Protein AF-A0A2V2FD44-F1 (afdb_monomer_lite)

Secondary structure (DSSP, 8-state):
----SS-EEE-SEETTEE-----STTS-SS-B--STT-EEEE-S-EEE-S-EEEE-SSPPEEEE-TT-EEEE-TT-EEEE-TT-----EEEEPTT-EEEEEHHHHHHSEEEESSEEEEE----TTS------S--SS--TT--TTSTTHHHHHHHHHTTS---SSSS---TTPBPBHHHHHHHHHHHHHHHH----PPPPTTS-TTHHHHHHHHHTTSS-TTS-S-SSSBPBHHHHHHHHTSSS-GGGG---S----TT--TTSTTHHHHHHHHHTTS----TTS---TTSBPBHHHHHHHHHHHH-GGGS---

Structure (mmCIF, N/CA/C/O backbone):
data_AF-A0A2V2FD44-F1
#
_entry.id   AF-A0A2V2FD44-F1
#
loop_
_atom_site.group_PDB
_atom_site.id
_atom_site.type_symbol
_atom_site.label_atom_id
_atom_site.label_alt_id
_atom_site.label_comp_id
_atom_site.label_asym_id
_atom_site.label_entity_id
_atom_site.label_seq_id
_atom_site.pdbx_PDB_ins_code
_atom_site.Cartn_x
_atom_site.Cartn_y
_atom_site.Cartn_z
_atom_site.occupancy
_atom_site.B_iso_or_equiv
_atom_site.auth_seq_id
_atom_site.auth_comp_id
_atom_site.auth_asym_id
_atom_site.auth_atom_id
_atom_site.pdbx_PDB_model_num
ATOM 1 N N . MET A 1 1 ? -1.874 -5.812 27.558 1.00 64.75 1 MET A N 1
ATOM 2 C CA . MET A 1 1 ? -2.102 -6.858 26.524 1.00 64.75 1 MET A CA 1
ATOM 3 C C . MET A 1 1 ? -0.855 -7.735 26.429 1.00 64.75 1 MET A C 1
ATOM 5 O O . MET A 1 1 ? 0.201 -7.232 26.798 1.00 64.75 1 MET A O 1
ATOM 9 N N . PRO A 1 2 ? -0.917 -9.016 26.010 1.00 74.06 2 PRO A N 1
ATOM 10 C CA . PRO A 1 2 ? 0.309 -9.787 25.795 1.00 74.06 2 PRO A CA 1
ATOM 11 C C . PRO A 1 2 ? 1.175 -9.090 24.742 1.00 74.06 2 PRO A C 1
ATOM 13 O O . PRO A 1 2 ? 0.641 -8.561 23.770 1.00 74.06 2 PRO A O 1
ATOM 16 N N . LYS A 1 3 ? 2.498 -9.090 24.928 1.00 75.12 3 LYS A N 1
ATOM 17 C CA . LYS A 1 3 ? 3.420 -8.678 23.865 1.00 75.12 3 LYS A CA 1
ATOM 18 C C . LYS A 1 3 ? 3.404 -9.739 22.772 1.00 75.12 3 LYS A C 1
ATOM 20 O O . LYS A 1 3 ? 3.686 -10.905 23.049 1.00 75.12 3 LYS A O 1
ATOM 25 N N . THR A 1 4 ? 3.045 -9.349 21.558 1.00 77.12 4 THR A N 1
ATOM 26 C CA . THR A 1 4 ? 2.930 -10.244 20.402 1.00 77.12 4 THR A CA 1
ATOM 27 C C . THR A 1 4 ? 4.071 -9.988 19.419 1.00 77.12 4 THR A C 1
ATOM 29 O O . THR A 1 4 ? 4.597 -8.885 19.335 1.00 77.12 4 THR A O 1
ATOM 32 N N . GLY A 1 5 ? 4.479 -11.010 18.657 1.00 72.25 5 GLY A N 1
ATOM 33 C CA . GLY A 1 5 ? 5.512 -10.870 17.614 1.00 72.25 5 GLY A CA 1
ATOM 34 C C . GLY A 1 5 ? 5.035 -10.163 16.334 1.00 72.25 5 GLY A C 1
ATOM 35 O O . GLY A 1 5 ? 5.797 -10.043 15.381 1.00 72.25 5 GLY A O 1
ATOM 36 N N . GLY A 1 6 ? 3.773 -9.740 16.300 1.00 76.94 6 GLY A N 1
ATOM 37 C CA . GLY A 1 6 ? 3.119 -9.045 15.196 1.00 76.94 6 GLY A CA 1
ATOM 38 C C . GLY A 1 6 ? 1.778 -8.468 15.650 1.00 76.94 6 GLY A C 1
ATOM 39 O O . GLY A 1 6 ? 1.409 -8.621 16.819 1.00 76.94 6 GLY A O 1
ATOM 40 N N . ALA A 1 7 ? 1.054 -7.824 14.735 1.00 85.75 7 ALA A N 1
ATOM 41 C CA . ALA A 1 7 ? -0.216 -7.180 15.052 1.00 85.75 7 ALA A CA 1
ATOM 42 C C . ALA A 1 7 ? -1.264 -8.179 15.575 1.00 85.75 7 ALA A C 1
ATOM 44 O O . ALA A 1 7 ? -1.479 -9.247 14.994 1.00 85.75 7 ALA A O 1
ATOM 45 N N . LEU A 1 8 ? -1.941 -7.817 16.663 1.00 91.31 8 LEU A N 1
ATOM 46 C CA . LEU A 1 8 ? -3.059 -8.575 17.214 1.00 91.31 8 LEU A CA 1
ATOM 47 C C . LEU A 1 8 ? -4.350 -8.176 16.491 1.00 91.31 8 LEU A C 1
ATOM 49 O O . LEU A 1 8 ? -4.821 -7.051 16.639 1.00 91.31 8 LEU A O 1
ATOM 53 N N . THR A 1 9 ? -4.936 -9.097 15.724 1.00 91.56 9 THR A N 1
ATOM 54 C CA . THR A 1 9 ? -6.184 -8.838 14.987 1.00 91.56 9 THR A CA 1
ATOM 55 C C . THR A 1 9 ? -7.396 -9.382 15.739 1.00 91.56 9 THR A C 1
ATOM 57 O O . THR A 1 9 ? -7.459 -10.572 16.046 1.00 91.56 9 THR A O 1
ATOM 60 N N . PHE A 1 10 ? -8.378 -8.521 15.993 1.00 94.44 10 PHE A N 1
ATOM 61 C CA . PHE A 1 10 ? -9.716 -8.877 16.450 1.00 94.44 10 PHE A CA 1
ATOM 62 C C . PHE A 1 10 ? -10.662 -8.873 15.254 1.00 94.44 10 PHE A C 1
ATOM 64 O O . PHE A 1 10 ? -10.858 -7.836 14.620 1.00 94.44 10 PHE A O 1
ATOM 71 N N . THR A 1 11 ? -11.257 -10.029 14.967 1.00 94.69 11 THR A N 1
ATOM 72 C CA . THR A 1 11 ? -12.166 -10.196 13.834 1.00 94.69 11 THR A CA 1
ATOM 73 C C . THR A 1 11 ? -13.319 -11.134 14.151 1.00 94.69 11 THR A C 1
ATOM 75 O O . THR A 1 11 ? -13.176 -12.050 14.961 1.00 94.69 11 THR A O 1
ATOM 78 N N . ALA A 1 12 ? -14.464 -10.896 13.510 1.00 94.88 12 ALA A N 1
ATOM 79 C CA . ALA A 1 12 ? -15.579 -11.830 13.457 1.00 94.88 12 ALA A CA 1
ATOM 80 C C . ALA A 1 12 ? -15.637 -12.573 12.111 1.00 94.88 12 ALA A C 1
ATOM 82 O O . ALA A 1 12 ? -16.629 -13.236 11.846 1.00 94.88 12 ALA A O 1
ATOM 83 N N . ALA A 1 13 ? -14.604 -12.502 11.264 1.00 91.12 13 ALA A N 1
ATOM 84 C CA . ALA A 1 13 ? -14.498 -13.341 10.075 1.00 91.12 13 ALA A CA 1
ATOM 85 C C . ALA A 1 13 ? -13.493 -14.472 10.269 1.00 91.12 13 ALA A C 1
ATOM 87 O O . ALA A 1 13 ? -12.334 -14.255 10.620 1.00 91.12 13 ALA A O 1
ATOM 88 N N . PHE A 1 14 ? -13.932 -15.702 10.012 1.00 88.12 14 PHE A N 1
ATOM 89 C CA . PHE A 1 14 ? -13.080 -16.876 10.148 1.00 88.12 14 PHE A CA 1
ATOM 90 C C . PHE A 1 14 ? -13.509 -17.988 9.192 1.00 88.12 14 PHE A C 1
ATOM 92 O O . PHE A 1 14 ? -14.691 -18.301 9.070 1.00 88.12 14 PHE A O 1
ATOM 99 N N . GLY A 1 15 ? -12.540 -18.599 8.504 1.00 85.00 15 GLY A N 1
ATOM 100 C CA . GLY A 1 15 ? -12.803 -19.709 7.582 1.00 85.00 15 GLY A CA 1
ATOM 101 C C . GLY A 1 15 ? -13.730 -19.354 6.411 1.00 85.00 15 GLY A C 1
ATOM 102 O O . GLY A 1 15 ? -14.447 -20.222 5.928 1.00 85.00 15 GLY A O 1
ATOM 103 N N . GLY A 1 16 ? -13.752 -18.086 5.984 1.00 81.69 16 GLY A N 1
ATOM 104 C CA . GLY A 1 16 ? -14.638 -17.590 4.921 1.00 81.69 16 GLY A CA 1
ATOM 105 C C . GLY A 1 16 ? -16.070 -17.272 5.368 1.00 81.69 16 GLY A C 1
ATOM 106 O O . GLY A 1 16 ? -16.861 -16.808 4.552 1.00 81.69 16 GLY A O 1
ATOM 107 N N . ALA A 1 17 ? -16.404 -17.490 6.642 1.00 89.56 17 ALA A N 1
ATOM 108 C CA . ALA A 1 17 ? -17.676 -17.088 7.229 1.00 89.56 17 ALA A CA 1
ATOM 109 C C . ALA A 1 17 ? -17.549 -15.748 7.966 1.00 89.56 17 ALA A C 1
ATOM 111 O O . ALA A 1 17 ? -16.508 -15.451 8.557 1.00 89.56 17 ALA A O 1
ATOM 112 N N . ASP A 1 18 ? -18.630 -14.973 7.944 1.00 92.06 18 ASP A N 1
ATOM 113 C CA . ASP A 1 18 ? -18.804 -13.728 8.686 1.00 92.06 18 ASP A CA 1
ATOM 114 C C . ASP A 1 18 ? -19.765 -13.973 9.853 1.00 92.06 18 ASP A C 1
ATOM 116 O O . ASP A 1 18 ? -20.919 -14.347 9.649 1.00 92.06 18 ASP A O 1
ATOM 120 N N . TYR A 1 19 ? -19.272 -13.797 11.076 1.00 95.31 19 TYR A N 1
ATOM 121 C CA . TYR A 1 19 ? -20.002 -14.069 12.311 1.00 95.31 19 TYR A CA 1
ATOM 122 C C . TYR A 1 19 ? -20.586 -12.802 12.948 1.00 95.31 19 TYR A C 1
ATOM 124 O O . TYR A 1 19 ? -20.998 -12.853 14.104 1.00 95.31 19 TYR A O 1
ATOM 132 N N . LYS A 1 20 ? -20.625 -11.662 12.244 1.00 96.50 20 LYS A N 1
ATOM 133 C CA . LYS A 1 20 ? -21.303 -10.462 12.754 1.00 96.50 20 LYS A CA 1
ATOM 134 C C . LYS A 1 20 ? -22.821 -10.668 12.801 1.00 96.50 20 LYS A C 1
ATOM 136 O O . LYS A 1 20 ? -23.473 -10.828 11.776 1.00 96.50 20 LYS A O 1
ATOM 141 N N . ASP A 1 21 ? -23.385 -10.542 13.991 1.00 97.00 21 ASP A N 1
ATOM 142 C CA . ASP A 1 21 ? -24.812 -10.418 14.259 1.00 97.00 21 ASP A CA 1
ATOM 143 C C . ASP A 1 21 ? -25.078 -9.106 15.026 1.00 97.00 21 ASP A C 1
ATOM 145 O O . ASP A 1 21 ? -24.841 -9.034 16.242 1.00 97.00 21 ASP A O 1
ATOM 149 N N . PRO A 1 22 ? -25.530 -8.044 14.325 1.00 96.31 22 PRO A N 1
ATOM 150 C CA . PRO A 1 22 ? -25.828 -6.749 14.928 1.00 96.31 22 PRO A CA 1
ATOM 151 C C . PRO A 1 22 ? -27.167 -6.736 15.680 1.00 96.31 22 PRO A C 1
ATOM 153 O O . PRO A 1 22 ? -27.548 -5.707 16.234 1.00 96.31 22 PRO A O 1
ATOM 156 N N . THR A 1 23 ? -27.913 -7.841 15.694 1.00 95.94 23 THR A N 1
ATOM 157 C CA . THR A 1 23 ? -29.224 -7.899 16.339 1.00 95.94 23 THR A CA 1
ATOM 158 C C . THR A 1 23 ? -29.126 -8.440 17.768 1.00 95.94 23 THR A C 1
ATOM 160 O O . THR A 1 23 ? -28.255 -9.262 18.044 1.00 95.94 23 THR A O 1
ATOM 163 N N . PRO A 1 24 ? -30.001 -7.998 18.692 1.00 96.19 24 PRO A N 1
ATOM 164 C CA . PRO A 1 24 ? -30.812 -6.779 18.607 1.00 96.19 24 PRO A CA 1
ATOM 165 C C . PRO A 1 24 ? -29.948 -5.502 18.678 1.00 96.19 24 PRO A C 1
ATOM 167 O O . PRO A 1 24 ? -28.884 -5.494 19.289 1.00 96.19 24 PRO A O 1
ATOM 170 N N . GLU A 1 25 ? -30.434 -4.393 18.112 1.00 92.94 25 GLU A N 1
ATOM 171 C CA . GLU A 1 25 ? -29.686 -3.121 18.007 1.00 92.94 25 GLU A CA 1
ATOM 172 C C . GLU A 1 25 ? -29.196 -2.581 19.363 1.00 92.94 25 GLU A C 1
ATOM 174 O O . GLU A 1 25 ? -28.105 -2.027 19.482 1.00 92.94 25 GLU A O 1
ATOM 179 N N . ASN A 1 26 ? -29.987 -2.774 20.419 1.00 94.12 26 ASN A N 1
ATOM 180 C CA . ASN A 1 26 ? -29.649 -2.323 21.767 1.00 94.12 26 ASN A CA 1
ATOM 181 C C . ASN A 1 26 ? -28.609 -3.201 22.479 1.00 94.12 26 ASN A C 1
ATOM 183 O O . ASN A 1 26 ? -28.114 -2.799 23.533 1.00 94.12 26 ASN A O 1
ATOM 187 N N . ASN A 1 27 ? -28.315 -4.393 21.957 1.00 93.56 27 ASN A N 1
ATOM 188 C CA . ASN A 1 27 ? -27.375 -5.342 22.536 1.00 93.56 27 ASN A CA 1
ATOM 189 C C . ASN A 1 27 ? -26.997 -6.414 21.491 1.00 93.56 27 ASN A C 1
ATOM 191 O O . ASN A 1 27 ? -27.484 -7.537 21.602 1.00 93.56 27 ASN A O 1
ATOM 195 N N . PRO A 1 28 ? -26.131 -6.103 20.506 1.00 96.44 28 PRO A N 1
ATOM 196 C CA . PRO A 1 28 ? -25.815 -7.029 19.420 1.00 96.44 28 PRO A CA 1
ATOM 197 C C . PRO A 1 28 ? -25.262 -8.352 19.951 1.00 96.44 28 PRO A C 1
ATOM 199 O O . PRO A 1 28 ? -24.402 -8.339 20.845 1.00 96.44 28 PRO A O 1
ATOM 202 N N . ASN A 1 29 ? -25.744 -9.463 19.385 1.00 96.56 29 ASN A N 1
ATOM 203 C CA . ASN A 1 29 ? -25.410 -10.837 19.770 1.00 96.56 29 ASN A CA 1
ATOM 204 C C . ASN A 1 29 ? -23.912 -11.129 19.644 1.00 96.56 29 ASN A C 1
ATOM 206 O O . ASN A 1 29 ? -23.359 -11.883 20.445 1.00 96.56 29 ASN A O 1
ATOM 210 N N . THR A 1 30 ? -23.235 -10.498 18.681 1.00 96.25 30 THR A N 1
ATOM 211 C CA . THR A 1 30 ? -21.775 -10.559 18.561 1.00 96.25 30 THR A CA 1
ATOM 212 C C . THR A 1 30 ? -21.196 -9.160 18.507 1.00 96.25 30 THR A C 1
ATOM 214 O O . THR A 1 30 ? -21.624 -8.338 17.703 1.00 96.25 30 THR A O 1
ATOM 217 N N . SER A 1 31 ? -20.218 -8.868 19.353 1.00 96.38 31 SER A N 1
ATOM 218 C CA . SER A 1 31 ? -19.468 -7.612 19.299 1.00 96.38 31 SER A CA 1
ATOM 219 C C . SER A 1 31 ? -18.322 -7.626 20.295 1.00 96.38 31 SER A C 1
ATOM 221 O O . SER A 1 31 ? -18.323 -8.376 21.272 1.00 96.38 31 SER A O 1
ATOM 223 N N . PHE A 1 32 ? -17.360 -6.742 20.067 1.00 97.25 32 PHE A N 1
ATOM 224 C CA . PHE A 1 32 ? -16.437 -6.314 21.096 1.00 97.25 32 PHE A CA 1
ATOM 225 C C . PHE A 1 32 ? -17.124 -5.256 21.971 1.00 97.25 32 PHE A C 1
ATOM 227 O O . PHE A 1 32 ? -17.549 -4.204 21.482 1.00 97.25 32 PHE A O 1
ATOM 234 N N . LYS A 1 33 ? -17.229 -5.541 23.273 1.00 94.56 33 LYS A N 1
ATOM 235 C CA . LYS A 1 33 ? -17.789 -4.643 24.293 1.00 94.56 33 LYS A CA 1
ATOM 236 C C . LYS A 1 33 ? -16.820 -4.501 25.447 1.00 94.56 33 LYS A C 1
ATOM 238 O O . LYS A 1 33 ? -16.069 -5.418 25.768 1.00 94.56 33 LYS A O 1
ATOM 243 N N . MET A 1 34 ? -16.894 -3.357 26.108 1.00 95.88 34 MET A N 1
ATOM 244 C CA . MET A 1 34 ? -16.128 -3.072 27.313 1.00 95.88 34 MET A CA 1
ATOM 245 C C . MET A 1 34 ? -17.077 -2.745 28.461 1.00 95.88 34 MET A C 1
ATOM 247 O O . MET A 1 34 ? -18.167 -2.206 28.246 1.00 95.88 34 MET A O 1
ATOM 251 N N . ALA A 1 35 ? -16.650 -3.059 29.686 1.00 96.19 35 ALA A N 1
ATOM 252 C CA . ALA A 1 35 ? -17.346 -2.612 30.886 1.00 96.19 35 ALA A CA 1
ATOM 253 C C . ALA A 1 35 ? -17.512 -1.083 30.859 1.00 96.19 35 ALA A C 1
ATOM 255 O O . ALA A 1 35 ? -16.616 -0.377 30.416 1.00 96.19 35 ALA A O 1
ATOM 256 N N . SER A 1 36 ? -18.655 -0.577 31.326 1.00 95.69 36 SER A N 1
ATOM 257 C CA . SER A 1 36 ? -19.034 0.838 31.199 1.00 95.69 36 SER A CA 1
ATOM 258 C C . SER A 1 36 ? -17.955 1.812 31.698 1.00 95.69 36 SER A C 1
ATOM 260 O O . SER A 1 36 ? -17.687 1.868 32.898 1.00 95.69 36 SER A O 1
ATOM 262 N N . GLY A 1 37 ? -17.441 2.665 30.808 1.00 96.75 37 GLY A N 1
ATOM 263 C CA . GLY A 1 37 ? -16.434 3.685 31.120 1.00 96.75 37 GLY A CA 1
ATOM 264 C C . GLY A 1 37 ? -15.021 3.130 31.302 1.00 96.75 37 GLY A C 1
ATOM 265 O O . GLY A 1 37 ? -14.182 3.797 31.904 1.00 96.75 37 GLY A O 1
ATOM 266 N N . ALA A 1 38 ? -14.762 1.905 30.844 1.00 98.00 38 ALA A N 1
ATOM 267 C CA . ALA A 1 38 ? -13.449 1.292 30.940 1.00 98.00 38 ALA A CA 1
ATOM 268 C C . ALA A 1 38 ? -12.474 1.865 29.904 1.00 98.00 38 ALA A C 1
ATOM 270 O O . ALA A 1 38 ? -12.865 2.368 28.845 1.00 98.00 38 ALA A O 1
ATOM 271 N N . THR A 1 39 ? -11.187 1.698 30.204 1.00 97.88 39 THR A N 1
ATOM 272 C CA . THR A 1 39 ? -10.088 1.981 29.283 1.00 97.88 39 THR A CA 1
ATOM 273 C C . THR A 1 39 ? -9.385 0.682 28.908 1.00 97.88 39 THR A C 1
ATOM 275 O O . THR A 1 39 ? -8.971 -0.077 29.784 1.00 97.88 39 THR A O 1
ATOM 278 N N . LEU A 1 40 ? -9.239 0.435 27.609 1.00 96.75 40 LEU A N 1
ATOM 279 C CA . LEU A 1 40 ? -8.362 -0.586 27.052 1.00 96.75 40 LEU A CA 1
ATOM 280 C C . LEU A 1 40 ? -7.062 0.093 26.625 1.00 96.75 40 LEU A C 1
ATOM 282 O O . LEU A 1 40 ? -7.066 0.850 25.659 1.00 96.75 40 LEU A O 1
ATOM 286 N N . THR A 1 41 ? -5.962 -0.193 27.314 1.00 96.44 41 THR A N 1
ATOM 287 C CA . THR A 1 41 ? -4.632 0.276 26.903 1.00 96.44 41 THR A CA 1
ATOM 288 C C . THR A 1 41 ? -3.987 -0.730 25.953 1.00 96.44 41 THR A C 1
ATOM 290 O O . THR A 1 41 ? -3.882 -1.921 26.276 1.00 96.44 41 THR A O 1
ATOM 293 N N . ILE A 1 42 ? -3.553 -0.256 24.786 1.00 94.00 42 ILE A N 1
ATOM 294 C CA . ILE A 1 42 ? -2.816 -1.037 23.796 1.00 94.00 42 ILE A CA 1
ATOM 295 C C . ILE A 1 42 ? -1.356 -0.578 23.743 1.00 94.00 42 ILE A C 1
ATOM 297 O O . ILE A 1 42 ? -1.057 0.602 23.611 1.00 94.00 42 ILE A O 1
ATOM 301 N N . GLU A 1 43 ? -0.454 -1.549 23.851 1.00 92.69 43 GLU A N 1
ATOM 302 C CA . GLU A 1 43 ? 1.009 -1.364 23.873 1.00 92.69 43 GLU A CA 1
ATOM 303 C C . GLU A 1 43 ? 1.690 -2.136 22.726 1.00 92.69 43 GLU A C 1
ATOM 305 O O . GLU A 1 43 ? 2.905 -2.298 22.698 1.00 92.69 43 GLU A O 1
ATOM 310 N N . ASN A 1 44 ? 0.888 -2.694 21.817 1.00 90.69 44 ASN A N 1
ATOM 311 C CA . ASN A 1 44 ? 1.315 -3.399 20.612 1.00 90.69 44 ASN A CA 1
ATOM 312 C C . ASN A 1 44 ? 0.378 -2.984 19.475 1.00 90.69 44 ASN A C 1
ATOM 314 O O . ASN A 1 44 ? -0.718 -2.483 19.742 1.00 90.69 44 ASN A O 1
ATOM 318 N N . ASP A 1 45 ? 0.767 -3.271 18.236 1.00 92.31 45 ASP A N 1
ATOM 319 C CA . ASP A 1 45 ? -0.115 -3.074 17.089 1.00 92.31 45 ASP A CA 1
ATOM 320 C C . ASP A 1 45 ? -1.385 -3.929 17.227 1.00 92.31 45 ASP A C 1
ATOM 322 O O . ASP A 1 45 ? -1.323 -5.142 17.455 1.00 92.31 45 ASP A O 1
ATOM 326 N N . VAL A 1 46 ? -2.548 -3.293 17.093 1.00 94.81 46 VAL A N 1
ATOM 327 C CA . VAL A 1 46 ? -3.872 -3.914 17.192 1.00 94.81 46 VAL A CA 1
ATOM 328 C C . VAL A 1 46 ? -4.695 -3.545 15.971 1.00 94.81 46 VAL A C 1
ATOM 330 O O . VAL A 1 46 ? -4.747 -2.383 15.577 1.00 94.81 46 VAL A O 1
ATOM 333 N N . ILE A 1 47 ? -5.392 -4.526 15.406 1.00 93.56 47 ILE A N 1
ATOM 334 C CA . ILE A 1 47 ? -6.288 -4.339 14.266 1.00 93.56 47 ILE A CA 1
ATOM 335 C C . ILE A 1 47 ? -7.689 -4.804 14.662 1.00 93.56 47 ILE A C 1
ATOM 337 O O . ILE A 1 47 ? -7.874 -5.958 15.039 1.00 93.56 47 ILE A O 1
ATOM 341 N N . PHE A 1 48 ? -8.684 -3.930 14.544 1.00 96.00 48 PHE A N 1
ATOM 342 C CA . PHE A 1 48 ? -10.091 -4.314 14.478 1.00 96.00 48 PHE A CA 1
ATOM 343 C C . PHE A 1 48 ? -10.494 -4.410 13.006 1.00 96.00 48 PHE A C 1
ATOM 345 O O . PHE A 1 48 ? -10.501 -3.412 12.281 1.00 96.00 48 PHE A O 1
ATOM 352 N N . ASP A 1 49 ? -10.812 -5.621 12.560 1.00 92.31 49 ASP A N 1
ATOM 353 C CA . ASP A 1 49 ? -11.174 -5.915 11.174 1.00 92.31 49 ASP A CA 1
ATOM 354 C C . ASP A 1 49 ? -12.378 -6.845 11.138 1.00 92.31 49 ASP A C 1
ATOM 356 O O . ASP A 1 49 ? -12.412 -7.861 11.824 1.00 92.31 49 ASP A O 1
ATOM 360 N N . ASN A 1 50 ? -13.389 -6.488 10.356 1.00 91.81 50 ASN A N 1
ATOM 361 C CA . ASN A 1 50 ? -14.579 -7.294 10.132 1.00 91.81 50 ASN A CA 1
ATOM 362 C C . ASN A 1 50 ? -15.276 -7.751 11.432 1.00 91.81 50 ASN A C 1
ATOM 364 O O . ASN A 1 50 ? -15.551 -8.932 11.637 1.00 91.81 50 ASN A O 1
ATOM 368 N N . ILE A 1 51 ? -15.521 -6.812 12.351 1.00 97.12 51 ILE A N 1
ATOM 369 C CA . ILE A 1 51 ? -16.114 -7.037 13.682 1.00 97.12 51 ILE A CA 1
ATOM 370 C C . ILE A 1 51 ? -17.110 -5.919 14.023 1.00 97.12 51 ILE A C 1
ATOM 372 O O . ILE A 1 51 ? -17.072 -4.854 13.414 1.00 97.12 51 ILE A O 1
ATOM 376 N N . ILE A 1 52 ? -18.000 -6.139 14.996 1.00 97.81 52 ILE A N 1
ATOM 377 C CA . ILE A 1 52 ? -18.842 -5.078 15.572 1.00 97.81 52 ILE A CA 1
ATOM 378 C C . ILE A 1 52 ? -18.153 -4.490 16.809 1.00 97.81 52 ILE A C 1
ATOM 380 O O . ILE A 1 52 ? -17.846 -5.234 17.743 1.00 97.81 52 ILE A O 1
ATOM 384 N N . LEU A 1 53 ? -17.966 -3.169 16.861 1.00 97.94 53 LEU A N 1
ATOM 385 C CA . LEU A 1 53 ? -17.618 -2.448 18.094 1.00 97.94 53 LEU A CA 1
ATOM 386 C C . LEU A 1 53 ? -18.879 -1.792 18.654 1.00 97.94 53 LEU A C 1
ATOM 388 O O . LEU A 1 53 ? -19.502 -0.983 17.966 1.00 97.94 53 LEU A O 1
ATOM 392 N N . PHE A 1 54 ? -19.257 -2.134 19.889 1.00 97.75 54 PHE A N 1
ATOM 393 C CA . PHE A 1 54 ? -20.519 -1.679 20.475 1.00 97.75 54 PHE A CA 1
ATOM 394 C C . PHE A 1 54 ? -20.329 -0.839 21.747 1.00 97.75 54 PHE A C 1
ATOM 396 O O . PHE A 1 54 ? -19.827 -1.322 22.766 1.00 97.75 54 PHE A O 1
ATOM 403 N N . GLN A 1 55 ? -20.790 0.416 21.700 1.00 96.94 55 GLN A N 1
ATOM 404 C CA . GLN A 1 55 ? -20.778 1.365 22.818 1.00 96.94 55 GLN A CA 1
ATOM 405 C C . GLN A 1 55 ? -22.126 1.403 23.547 1.00 96.94 55 GLN A C 1
ATOM 407 O O . GLN A 1 55 ? -23.104 1.964 23.058 1.00 96.94 55 GLN A O 1
ATOM 412 N N . GLU A 1 56 ? -22.175 0.841 24.755 1.00 93.06 56 GLU A N 1
ATOM 413 C CA . GLU A 1 56 ? -23.447 0.655 25.459 1.00 93.06 56 GLU A CA 1
ATOM 414 C C . GLU A 1 56 ? -23.809 1.755 26.468 1.00 93.06 56 GLU A C 1
ATOM 416 O O . GLU A 1 56 ? -24.954 2.195 26.514 1.00 93.06 56 GLU A O 1
ATOM 421 N N . ASN A 1 57 ? -22.868 2.158 27.321 1.00 92.81 57 ASN A N 1
ATOM 422 C CA . ASN A 1 57 ? -23.137 3.005 28.492 1.00 92.81 57 ASN A CA 1
ATOM 423 C C . ASN A 1 57 ? -22.158 4.183 28.502 1.00 92.81 57 ASN A C 1
ATOM 425 O O . ASN A 1 57 ? -21.976 4.793 27.457 1.00 92.81 57 ASN A O 1
ATOM 429 N N . LYS A 1 58 ? -21.487 4.479 29.629 1.00 96.00 58 LYS A N 1
ATOM 430 C CA . LYS A 1 58 ? -20.448 5.523 29.672 1.00 96.00 58 LYS A CA 1
ATOM 431 C C . LYS A 1 58 ? -19.398 5.270 28.589 1.00 96.00 58 LYS A C 1
ATOM 433 O O . LYS A 1 58 ? -19.021 4.116 28.364 1.00 96.00 58 LYS A O 1
ATOM 438 N N . GLN A 1 59 ? -18.938 6.343 27.947 1.00 97.62 59 GLN A N 1
ATOM 439 C CA . GLN A 1 59 ? -17.987 6.271 26.842 1.00 97.62 59 GLN A CA 1
ATOM 440 C C . GLN A 1 59 ? -16.724 5.506 27.249 1.00 97.62 59 GLN A C 1
ATOM 442 O O . GLN A 1 59 ? -16.048 5.864 28.215 1.00 97.62 59 GLN A O 1
ATOM 447 N N . ASN A 1 60 ? -16.430 4.432 26.521 1.00 98.19 60 ASN A N 1
ATOM 448 C CA . ASN A 1 60 ? -15.220 3.645 26.712 1.00 98.19 60 ASN A CA 1
ATOM 449 C C . ASN A 1 60 ? -14.050 4.270 25.954 1.00 98.19 60 ASN A C 1
ATOM 451 O O . ASN A 1 60 ? -14.246 4.965 24.957 1.00 98.19 60 ASN A O 1
ATOM 455 N N . THR A 1 61 ? -12.832 4.016 26.427 1.00 98.44 61 THR A N 1
ATOM 456 C CA . THR A 1 61 ? -11.606 4.561 25.829 1.00 98.44 61 THR A CA 1
ATOM 457 C C . THR A 1 61 ? -10.687 3.446 25.347 1.00 98.44 61 THR A C 1
ATOM 459 O O . THR A 1 61 ? -10.409 2.512 26.092 1.00 98.44 61 THR A O 1
ATOM 462 N N . ILE A 1 62 ? -10.162 3.561 24.131 1.00 98.38 62 ILE A N 1
ATOM 463 C CA . ILE A 1 62 ? -8.983 2.823 23.682 1.00 98.38 62 ILE A CA 1
ATOM 464 C C . ILE A 1 62 ? -7.796 3.781 23.793 1.00 98.38 62 ILE A C 1
ATOM 466 O O . ILE A 1 62 ? -7.724 4.761 23.057 1.00 98.38 62 ILE A O 1
ATOM 470 N N . ALA A 1 63 ? -6.897 3.531 24.740 1.00 98.19 63 ALA A N 1
ATOM 471 C CA . ALA A 1 63 ? -5.662 4.292 24.893 1.00 98.19 63 ALA A CA 1
ATOM 472 C C . ALA A 1 63 ? -4.540 3.593 24.119 1.00 98.19 63 ALA A C 1
ATOM 474 O O . ALA A 1 63 ? -4.314 2.400 24.320 1.00 98.19 63 ALA A O 1
ATOM 475 N N . VAL A 1 64 ? -3.858 4.316 23.236 1.00 97.81 64 VAL A N 1
ATOM 476 C CA . VAL A 1 64 ? -2.761 3.800 22.412 1.00 97.81 64 VAL A CA 1
ATOM 477 C C . VAL A 1 64 ? -1.458 4.381 22.928 1.00 97.81 64 VAL A C 1
ATOM 479 O O . VAL A 1 64 ? -1.291 5.602 22.934 1.00 97.81 64 VAL A O 1
ATOM 482 N N . SER A 1 65 ? -0.565 3.503 23.377 1.00 95.69 65 SER A N 1
ATOM 483 C CA . SER A 1 65 ? 0.731 3.900 23.912 1.00 95.69 65 SER A CA 1
ATOM 484 C C . SER A 1 65 ? 1.760 4.174 22.819 1.00 95.69 65 SER A C 1
ATOM 486 O O . SER A 1 65 ? 1.621 3.711 21.684 1.00 95.69 65 SER A O 1
ATOM 488 N N . ALA A 1 66 ? 2.810 4.911 23.178 1.00 94.00 66 ALA A N 1
ATOM 489 C CA . ALA A 1 66 ? 3.925 5.197 22.279 1.00 94.00 66 ALA A CA 1
ATOM 490 C C . ALA A 1 66 ? 4.498 3.916 21.632 1.00 94.00 66 ALA A C 1
ATOM 492 O O . ALA A 1 66 ? 4.739 2.910 22.305 1.00 94.00 66 ALA A O 1
ATOM 493 N N . GLY A 1 67 ? 4.725 3.956 20.320 1.00 89.62 67 GLY A N 1
ATOM 494 C CA . GLY A 1 67 ? 5.202 2.847 19.498 1.00 89.62 67 GLY A CA 1
ATOM 495 C C . GLY A 1 67 ? 4.136 1.822 19.098 1.00 89.62 67 GLY A C 1
ATOM 496 O O . GLY A 1 67 ? 4.476 0.862 18.408 1.00 89.62 67 GLY A O 1
ATOM 497 N N . ALA A 1 68 ? 2.874 1.989 19.510 1.00 93.12 68 ALA A N 1
ATOM 498 C CA . ALA A 1 68 ? 1.772 1.110 19.125 1.00 93.12 68 ALA A CA 1
ATOM 499 C C . ALA A 1 68 ? 0.871 1.744 18.054 1.00 93.12 68 ALA A C 1
ATOM 501 O O . ALA A 1 68 ? 0.611 2.951 18.056 1.00 93.12 68 ALA A O 1
ATOM 502 N N . THR A 1 69 ? 0.338 0.899 17.170 1.00 94.06 69 THR A N 1
ATOM 503 C CA . THR A 1 69 ? -0.640 1.287 16.148 1.00 94.06 69 THR A CA 1
ATOM 504 C C . THR A 1 69 ? -2.009 0.661 16.421 1.00 94.06 69 THR A C 1
ATOM 506 O O . THR A 1 69 ? -2.143 -0.560 16.448 1.00 94.06 69 THR A O 1
ATOM 509 N N . LEU A 1 70 ? -3.059 1.473 16.550 1.00 96.56 70 LEU A N 1
ATOM 510 C CA . LEU A 1 70 ? -4.450 1.016 16.452 1.00 96.56 70 LEU A CA 1
ATOM 511 C C . LEU A 1 70 ? -4.922 1.123 15.003 1.00 96.56 70 LEU A C 1
ATOM 513 O O . LEU A 1 70 ? -4.905 2.210 14.446 1.00 96.56 70 LEU A O 1
ATOM 517 N N . THR A 1 71 ? -5.428 0.049 14.408 1.00 95.00 71 THR A N 1
ATOM 518 C CA . THR A 1 71 ? -6.134 0.103 13.120 1.00 95.00 71 THR A CA 1
ATOM 519 C C . THR A 1 71 ? -7.602 -0.264 13.312 1.00 95.00 71 THR A C 1
ATOM 521 O O . THR A 1 71 ? -7.899 -1.342 13.823 1.00 95.00 71 THR A O 1
ATOM 524 N N . VAL A 1 72 ? -8.526 0.598 12.886 1.00 94.88 72 VAL A N 1
ATOM 525 C CA . VAL A 1 72 ? -9.966 0.300 12.798 1.00 94.88 72 VAL A CA 1
ATOM 526 C C . VAL A 1 72 ? -10.352 0.349 11.332 1.00 94.88 72 VAL A C 1
ATOM 528 O O . VAL A 1 72 ? -10.256 1.398 10.691 1.00 94.88 72 VAL A O 1
ATOM 531 N N . THR A 1 73 ? -10.733 -0.802 10.784 1.00 89.69 73 THR A N 1
ATOM 532 C CA . THR A 1 73 ? -10.999 -0.890 9.349 1.00 89.69 73 THR A CA 1
ATOM 533 C C . THR A 1 73 ? -12.409 -0.440 8.975 1.00 89.69 73 THR A C 1
ATOM 535 O O . THR A 1 73 ? -13.298 -0.396 9.817 1.00 89.69 73 THR A O 1
ATOM 538 N N . ASP A 1 74 ? -12.635 -0.126 7.706 1.00 86.19 74 ASP A N 1
ATOM 539 C CA . ASP A 1 74 ? -13.960 0.168 7.139 1.00 86.19 74 ASP A CA 1
ATOM 540 C C . ASP A 1 74 ? -14.939 -1.016 7.169 1.00 86.19 74 ASP A C 1
ATOM 542 O O . ASP A 1 74 ? -16.151 -0.825 7.152 1.00 86.19 74 ASP A O 1
ATOM 546 N N . THR A 1 75 ? -14.429 -2.242 7.290 1.00 88.19 75 THR A N 1
ATOM 547 C CA . THR A 1 75 ? -15.252 -3.440 7.523 1.00 88.19 75 THR A CA 1
ATOM 548 C C . THR A 1 75 ? -15.759 -3.559 8.967 1.00 88.19 75 THR A C 1
ATOM 550 O O . THR A 1 75 ? -16.560 -4.447 9.279 1.00 88.19 75 THR A O 1
ATOM 553 N N . VAL A 1 76 ? -15.297 -2.690 9.875 1.00 93.75 76 VAL A N 1
ATOM 554 C CA . VAL A 1 76 ? -15.787 -2.634 11.254 1.00 93.75 76 VAL A CA 1
ATOM 555 C C . VAL A 1 76 ? -17.156 -1.970 11.288 1.00 93.75 76 VAL A C 1
ATOM 557 O O . VAL A 1 76 ? -17.340 -0.832 10.867 1.00 93.75 76 VAL A O 1
ATOM 560 N N . VAL A 1 77 ? -18.119 -2.668 11.879 1.00 94.81 77 VAL A N 1
ATOM 561 C CA . VAL A 1 77 ? -19.457 -2.136 12.118 1.00 94.81 77 VAL A CA 1
ATOM 562 C C . VAL A 1 77 ? -19.453 -1.404 13.457 1.00 94.81 77 VAL A C 1
ATOM 564 O O . VAL A 1 77 ? -19.266 -2.002 14.519 1.00 94.81 77 VAL A O 1
ATOM 567 N N . LEU A 1 78 ? -19.644 -0.090 13.412 1.00 95.69 78 LEU A N 1
ATOM 568 C CA . LEU A 1 78 ? -19.649 0.769 14.591 1.00 95.69 78 LEU A CA 1
ATOM 569 C C . LEU A 1 78 ? -21.080 0.972 15.067 1.00 95.69 78 LEU A C 1
ATOM 571 O O . LEU A 1 78 ? -21.900 1.550 14.362 1.00 95.69 78 LEU A O 1
ATOM 575 N N . MET A 1 79 ? -21.377 0.510 16.276 1.00 96.69 79 MET A N 1
ATOM 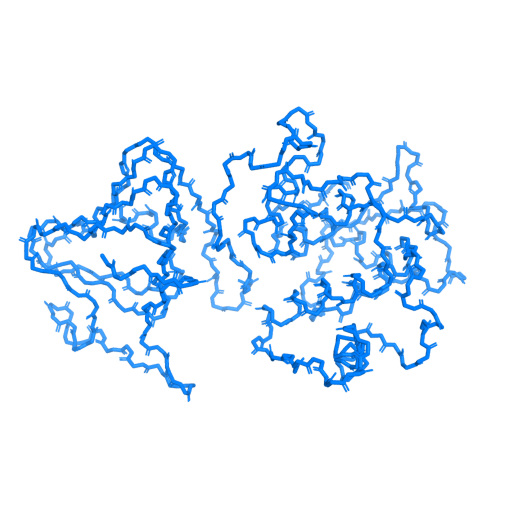576 C CA . MET A 1 79 ? -22.708 0.617 16.864 1.00 96.69 79 MET A CA 1
ATOM 577 C C . MET A 1 79 ? -22.639 1.271 18.241 1.00 96.69 79 MET A C 1
ATOM 579 O O . MET A 1 79 ? -21.682 1.089 18.999 1.00 96.69 79 MET A O 1
ATOM 583 N N . SER A 1 80 ? -23.680 2.013 18.586 1.00 96.56 80 SER A N 1
ATOM 584 C CA . SER A 1 80 ? -23.938 2.486 19.939 1.00 96.56 80 SER A CA 1
ATOM 585 C C . SER A 1 80 ? -25.342 2.050 20.347 1.00 96.56 80 SER A C 1
ATOM 587 O O . SER A 1 80 ? -26.213 1.821 19.507 1.00 96.56 80 SER A O 1
ATOM 589 N N . LYS A 1 81 ? -25.574 1.885 21.648 1.00 96.12 81 LYS A N 1
ATOM 590 C CA . LYS A 1 81 ? -26.925 1.651 22.159 1.00 96.12 81 LYS A CA 1
ATOM 591 C C . LYS A 1 81 ? -27.815 2.839 21.769 1.00 96.12 81 LYS A C 1
ATOM 593 O O . LYS A 1 81 ? -27.391 3.976 21.992 1.00 96.12 81 LYS A O 1
ATOM 598 N N . PRO A 1 82 ? -29.043 2.607 21.268 1.00 94.44 82 PRO A N 1
ATOM 599 C CA . PRO A 1 82 ? -29.969 3.686 20.951 1.00 94.44 82 PRO A CA 1
ATOM 600 C C . PRO A 1 82 ? -30.112 4.673 22.115 1.00 94.44 82 PRO A C 1
ATOM 602 O O . PRO A 1 82 ? -30.354 4.270 23.255 1.00 94.44 82 PRO A O 1
ATOM 605 N N . GLY A 1 83 ? -29.935 5.961 21.819 1.00 91.88 83 GLY A N 1
ATOM 606 C CA . GLY A 1 83 ? -29.898 7.039 22.810 1.00 91.88 83 GLY A CA 1
ATOM 607 C C . GLY A 1 83 ? -28.491 7.514 23.199 1.00 91.88 83 GLY A C 1
ATOM 608 O O . GLY A 1 83 ? -28.387 8.586 23.787 1.00 91.88 83 GLY A O 1
ATOM 609 N N . ASN A 1 84 ? -27.427 6.789 22.836 1.00 90.88 84 ASN A N 1
ATOM 610 C CA . ASN A 1 84 ? -26.052 7.290 22.904 1.00 90.88 84 ASN A CA 1
ATOM 611 C C . ASN A 1 84 ? -25.628 7.856 21.544 1.00 90.88 84 ASN A C 1
ATOM 613 O O . ASN A 1 84 ? -25.681 7.157 20.532 1.00 90.88 84 ASN A O 1
ATOM 617 N N . ASP A 1 85 ? -25.135 9.089 21.539 1.00 90.81 85 ASP A N 1
ATOM 618 C CA . ASP A 1 85 ? -24.639 9.813 20.362 1.00 90.81 85 ASP A CA 1
ATOM 619 C C . ASP A 1 85 ? -23.119 9.683 20.159 1.00 90.81 85 ASP A C 1
ATOM 621 O O . ASP A 1 85 ? -22.545 10.337 19.292 1.00 90.81 85 ASP A O 1
ATOM 625 N N . TYR A 1 86 ? -22.464 8.818 20.938 1.00 93.12 86 TYR A N 1
ATOM 626 C CA . TYR A 1 86 ? -21.024 8.591 20.888 1.00 93.12 86 TYR A CA 1
ATOM 627 C C . TYR A 1 86 ? -20.659 7.115 20.725 1.00 93.12 86 TYR A C 1
ATOM 629 O O . TYR A 1 86 ? -21.337 6.206 21.215 1.00 93.12 86 TYR A O 1
ATOM 637 N N . HIS A 1 87 ? -19.509 6.895 20.090 1.00 97.12 87 HIS A N 1
ATOM 638 C CA . HIS A 1 87 ? -18.811 5.612 20.049 1.00 97.12 87 HIS A CA 1
ATOM 639 C C . HIS A 1 87 ? -17.605 5.633 20.996 1.00 97.12 87 HIS A C 1
ATOM 641 O O . HIS A 1 87 ? -17.490 6.502 21.865 1.00 97.12 87 HIS A O 1
ATOM 647 N N . PHE A 1 88 ? -16.709 4.653 20.870 1.00 97.69 88 PHE A N 1
ATOM 648 C CA . PHE A 1 88 ? -15.481 4.623 21.660 1.00 97.69 88 PHE A CA 1
ATOM 649 C C . PHE A 1 88 ? -14.643 5.877 21.401 1.00 97.69 88 PHE A C 1
ATOM 651 O O . PHE A 1 88 ? -14.568 6.379 20.278 1.00 97.69 88 PHE A O 1
ATOM 658 N N . ARG A 1 89 ? -13.999 6.360 22.460 1.00 98.19 89 ARG A N 1
ATOM 659 C CA . ARG A 1 89 ? -12.956 7.376 22.385 1.00 98.19 89 ARG A CA 1
ATOM 660 C C . ARG A 1 89 ? -11.611 6.701 22.140 1.00 98.19 89 ARG A C 1
ATOM 662 O O . ARG A 1 89 ? -11.315 5.688 22.766 1.00 98.19 89 ARG A O 1
ATOM 669 N N . ILE A 1 90 ? -10.779 7.285 21.295 1.00 98.56 90 ILE A N 1
ATOM 670 C CA . ILE A 1 90 ? -9.385 6.911 21.086 1.00 98.56 90 ILE A CA 1
ATOM 671 C C . ILE A 1 90 ? -8.513 8.000 21.710 1.00 98.56 90 ILE A C 1
ATOM 673 O O . ILE A 1 90 ? -8.669 9.176 21.392 1.00 98.56 90 ILE A O 1
ATOM 677 N N . LEU A 1 91 ? -7.610 7.605 22.604 1.00 98.50 91 LEU A N 1
ATOM 678 C CA . LEU A 1 91 ? -6.631 8.490 23.230 1.00 98.50 91 LEU A CA 1
ATOM 679 C C . LEU A 1 91 ? -5.230 8.083 22.774 1.00 98.50 91 LEU A C 1
ATOM 681 O O . LEU A 1 91 ? -4.803 6.967 23.057 1.00 98.50 91 LEU A O 1
ATOM 685 N N . LEU A 1 92 ? -4.528 8.976 22.083 1.00 98.31 92 LEU A N 1
ATOM 686 C CA . LEU A 1 92 ? -3.197 8.722 21.535 1.00 98.31 92 LEU A CA 1
ATOM 687 C C . LEU A 1 92 ? -2.110 9.391 22.379 1.00 98.31 92 LEU A C 1
ATOM 689 O O . LEU A 1 92 ? -2.088 10.618 22.509 1.00 98.31 92 LEU A O 1
ATOM 693 N N . GLU A 1 93 ? -1.180 8.601 22.912 1.00 97.25 93 GLU A N 1
ATOM 694 C CA . GLU A 1 93 ? 0.072 9.130 23.461 1.00 97.25 93 GLU A CA 1
ATOM 695 C C . GLU A 1 93 ? 0.964 9.717 22.352 1.00 97.25 93 GLU A C 1
ATOM 697 O O . GLU A 1 93 ? 0.787 9.443 21.164 1.00 97.25 93 GLU A O 1
ATOM 702 N N . GLU A 1 94 ? 1.948 10.533 22.730 1.00 94.94 94 GLU A N 1
ATOM 703 C CA . GLU A 1 94 ? 2.976 10.987 21.791 1.00 94.94 94 GLU A CA 1
ATOM 704 C C . GLU A 1 94 ? 3.740 9.775 21.233 1.00 94.94 94 GLU A C 1
ATOM 706 O O . GLU A 1 94 ? 4.163 8.903 21.990 1.00 94.94 94 GLU A O 1
ATOM 711 N N . GLY A 1 95 ? 3.888 9.699 19.908 1.00 89.25 95 GLY A N 1
ATOM 712 C CA . GLY A 1 95 ? 4.446 8.515 19.242 1.00 89.25 95 GLY A CA 1
ATOM 713 C C . GLY A 1 95 ? 3.492 7.316 19.194 1.00 89.25 95 GLY A C 1
ATOM 714 O O . GLY A 1 95 ? 3.920 6.197 18.960 1.00 89.25 95 GLY A O 1
ATOM 715 N N . ALA A 1 96 ? 2.200 7.484 19.474 1.00 95.62 96 ALA A N 1
ATOM 716 C CA . ALA A 1 96 ? 1.190 6.485 19.134 1.00 95.62 96 ALA A CA 1
ATOM 717 C C . ALA A 1 96 ? 0.611 6.765 17.743 1.00 95.62 96 ALA A C 1
ATOM 719 O O . ALA A 1 96 ? 0.567 7.917 17.303 1.00 95.62 96 ALA A O 1
ATOM 720 N N . THR A 1 97 ? 0.091 5.735 17.070 1.00 95.62 97 THR A N 1
ATOM 721 C CA . THR A 1 97 ? -0.637 5.901 15.802 1.00 95.62 97 THR A CA 1
ATOM 722 C C . THR A 1 97 ? -2.042 5.299 15.878 1.00 95.62 97 THR A C 1
ATOM 724 O O . THR A 1 97 ? -2.217 4.178 16.350 1.00 95.62 97 THR A O 1
ATOM 727 N N . ALA A 1 98 ? -3.050 6.002 15.356 1.00 96.44 98 ALA A N 1
ATOM 728 C CA . ALA A 1 98 ? -4.320 5.399 14.951 1.00 96.44 98 ALA A CA 1
ATOM 729 C C . ALA A 1 98 ? -4.519 5.507 13.438 1.00 96.44 98 ALA A C 1
ATOM 731 O O . ALA A 1 98 ? -4.277 6.554 12.844 1.00 96.44 98 ALA A O 1
ATOM 732 N N . ILE A 1 99 ? -5.002 4.426 12.835 1.00 94.44 99 ILE A N 1
ATOM 733 C CA . ILE A 1 99 ? -5.381 4.316 11.432 1.00 94.44 99 ILE A CA 1
ATOM 734 C C . ILE A 1 99 ? -6.875 4.008 11.386 1.00 94.44 99 ILE A C 1
ATOM 736 O O . ILE A 1 99 ? -7.291 2.916 11.774 1.00 94.44 99 ILE A O 1
ATOM 740 N N . LEU A 1 100 ? -7.686 4.960 10.932 1.00 94.50 100 LEU A N 1
ATOM 741 C CA . LEU A 1 100 ? -9.145 4.844 10.913 1.00 94.50 100 LEU A CA 1
ATOM 742 C C . LEU A 1 100 ? -9.678 4.954 9.482 1.00 94.50 100 LEU A C 1
ATOM 744 O O . LEU A 1 100 ? -9.154 5.724 8.678 1.00 94.50 100 LEU A O 1
ATOM 748 N N . SER A 1 101 ? -10.744 4.217 9.170 1.00 90.19 101 SER A N 1
ATOM 749 C CA . SER A 1 101 ? -11.585 4.565 8.020 1.00 90.19 101 SER A CA 1
ATOM 750 C C . SER A 1 101 ? -12.261 5.921 8.241 1.00 90.19 101 SER A C 1
ATOM 752 O O . SER A 1 101 ? -12.439 6.353 9.387 1.00 90.19 101 SER A O 1
ATOM 754 N N . GLU A 1 102 ? -12.677 6.589 7.166 1.00 87.88 102 GLU A N 1
ATOM 755 C CA . GLU A 1 102 ? -13.464 7.827 7.253 1.00 87.88 102 GLU A CA 1
ATOM 756 C C . GLU A 1 102 ? -14.732 7.643 8.100 1.00 87.88 102 GLU A C 1
ATOM 758 O O . GLU A 1 102 ? -15.008 8.464 8.981 1.00 87.88 102 GLU A O 1
ATOM 763 N N . ALA A 1 103 ? -15.461 6.537 7.913 1.00 88.94 103 ALA A N 1
ATOM 764 C CA . ALA A 1 103 ? -16.624 6.194 8.725 1.00 88.94 103 ALA A CA 1
ATOM 765 C C . ALA A 1 103 ? -16.288 6.110 10.223 1.00 88.94 103 ALA A C 1
ATOM 767 O O . ALA A 1 103 ? -17.041 6.632 11.048 1.00 88.94 103 ALA A O 1
ATOM 768 N N . ALA A 1 104 ? -15.150 5.504 10.583 1.00 94.00 104 ALA A N 1
ATOM 769 C CA . ALA A 1 104 ? -14.715 5.400 11.972 1.00 94.00 104 ALA A CA 1
ATOM 770 C C . ALA A 1 104 ? -14.276 6.742 12.552 1.00 94.00 104 ALA A C 1
ATOM 772 O O . ALA A 1 104 ? -14.736 7.119 13.632 1.00 94.00 104 ALA A O 1
ATOM 773 N N . GLN A 1 105 ? -13.448 7.491 11.822 1.00 94.31 105 GLN A N 1
ATOM 774 C CA . GLN A 1 105 ? -12.999 8.814 12.244 1.00 94.31 105 GLN A CA 1
ATOM 775 C C . GLN A 1 105 ? -14.179 9.769 12.474 1.00 94.31 105 GLN A C 1
ATOM 777 O O . GLN A 1 105 ? -14.148 10.583 13.393 1.00 94.31 105 GLN A O 1
ATOM 782 N N . LYS A 1 106 ? -15.232 9.674 11.656 1.00 93.81 106 LYS A N 1
ATOM 783 C CA . LYS A 1 106 ? -16.403 10.553 11.746 1.00 93.81 106 LYS A CA 1
ATOM 784 C C . LYS A 1 106 ? -17.190 10.395 13.049 1.00 93.81 106 LYS A C 1
ATOM 786 O O . LYS A 1 106 ? -17.834 11.351 13.477 1.00 93.81 106 LYS A O 1
ATOM 791 N N . VAL A 1 107 ? -17.185 9.203 13.645 1.00 94.56 107 VAL A N 1
ATOM 792 C CA . VAL A 1 107 ? -18.062 8.868 14.780 1.00 94.56 107 VAL A CA 1
ATOM 793 C C . VAL A 1 107 ? -17.310 8.591 16.084 1.00 94.56 107 VAL A C 1
ATOM 795 O O . VAL A 1 107 ? -17.894 8.687 17.164 1.00 94.56 107 VAL A O 1
ATOM 798 N N . MET A 1 108 ? -16.023 8.243 16.011 1.00 96.81 108 MET A N 1
ATOM 799 C CA . MET A 1 108 ? -15.165 8.074 17.182 1.00 96.81 108 MET A CA 1
ATOM 800 C C . MET A 1 108 ? -14.515 9.398 17.575 1.00 96.81 108 MET A C 1
ATOM 802 O O . MET A 1 108 ? -13.990 10.131 16.742 1.00 96.81 108 MET A O 1
ATOM 806 N N . THR A 1 109 ? -14.486 9.683 18.874 1.00 97.19 109 THR A N 1
ATOM 807 C CA . THR A 1 109 ? -13.717 10.813 19.405 1.00 97.19 109 THR A CA 1
ATOM 808 C C . THR A 1 109 ? -12.237 10.443 19.407 1.00 97.19 109 THR A C 1
ATOM 810 O O . THR A 1 109 ? -11.879 9.461 20.049 1.00 97.19 109 THR A O 1
ATOM 813 N N . VAL A 1 110 ? -11.375 11.206 18.732 1.00 97.62 110 VAL A N 1
ATOM 814 C CA . VAL A 1 110 ? -9.914 11.003 18.760 1.00 97.62 110 VAL A CA 1
ATOM 815 C C . VAL A 1 110 ? -9.251 12.190 19.455 1.00 97.62 110 VAL A C 1
ATOM 817 O O . VAL A 1 110 ? -9.456 13.334 19.058 1.00 97.62 110 VAL A O 1
ATOM 820 N N . GLU A 1 111 ? -8.464 11.918 20.493 1.00 97.81 111 GLU A N 1
ATOM 821 C CA . GLU A 1 111 ? -7.774 12.911 21.325 1.00 97.81 111 GLU A CA 1
ATOM 822 C C . GLU A 1 111 ? -6.306 12.514 21.545 1.00 97.81 111 GLU A C 1
ATOM 824 O O . GLU A 1 111 ? -5.926 11.358 21.354 1.00 97.81 111 GLU A O 1
ATOM 829 N N . GLY A 1 112 ? -5.489 13.461 22.012 1.00 96.56 112 GLY A N 1
ATOM 830 C CA . GLY A 1 112 ? -4.088 13.229 22.374 1.00 96.56 112 GLY A CA 1
ATOM 831 C C . GLY A 1 112 ? -3.087 13.856 21.402 1.00 96.56 112 GLY A C 1
ATOM 832 O O . GLY A 1 112 ? -3.441 14.737 20.621 1.00 96.56 112 GLY A O 1
ATOM 833 N N . SER A 1 113 ? -1.824 13.437 21.500 1.00 93.56 113 SER A N 1
ATOM 834 C CA . SER A 1 113 ? -0.686 14.012 20.758 1.00 93.56 113 SER A CA 1
ATOM 835 C C . SER A 1 113 ? -0.059 13.061 19.734 1.00 93.56 113 SER A C 1
ATOM 837 O O . SER A 1 113 ? 0.912 13.434 19.076 1.00 93.56 113 SER A O 1
ATOM 839 N N . GLY A 1 114 ? -0.585 11.843 19.594 1.00 94.00 114 GLY A N 1
ATOM 840 C CA . GLY A 1 114 ? -0.142 10.896 18.572 1.00 94.00 114 GLY A CA 1
ATOM 841 C C . GLY A 1 114 ? -0.642 11.228 17.163 1.00 94.00 114 GLY A C 1
ATOM 842 O O . GLY A 1 114 ? -1.314 12.230 16.917 1.00 94.00 114 GLY A O 1
ATOM 843 N N . THR A 1 115 ? -0.312 10.353 16.218 1.00 93.00 115 THR A N 1
ATOM 844 C CA . THR A 1 115 ? -0.638 10.514 14.798 1.00 93.00 115 THR A CA 1
ATOM 845 C C . THR A 1 115 ? -1.962 9.838 14.459 1.00 93.00 115 THR A C 1
ATOM 847 O O . THR A 1 115 ? -2.138 8.644 14.693 1.00 93.00 115 THR A O 1
ATOM 850 N N . LEU A 1 116 ? -2.878 10.579 13.836 1.00 93.00 116 LEU A N 1
ATOM 851 C CA . LEU A 1 116 ? -4.079 10.027 13.213 1.00 93.00 116 LEU A CA 1
ATOM 852 C C . LEU A 1 116 ? -3.890 9.969 11.694 1.00 93.00 116 LEU A C 1
ATOM 854 O O . LEU A 1 116 ? -3.649 10.990 11.052 1.00 93.00 116 LEU A O 1
ATOM 858 N N . LEU A 1 117 ? -4.032 8.775 11.128 1.00 86.94 117 LEU A N 1
ATOM 859 C CA . LEU A 1 117 ? -4.113 8.533 9.694 1.00 86.94 117 LEU A CA 1
ATOM 860 C C . LEU A 1 117 ? -5.548 8.128 9.343 1.00 86.94 117 LEU A C 1
ATOM 862 O O . LEU A 1 117 ? -6.093 7.197 9.937 1.00 86.94 117 LEU A O 1
ATOM 866 N N . THR A 1 118 ? -6.133 8.794 8.351 1.00 84.38 118 THR A N 1
ATOM 867 C CA . THR A 1 118 ? -7.441 8.425 7.796 1.00 84.38 118 THR A CA 1
ATOM 868 C C . THR A 1 118 ? -7.280 7.971 6.354 1.00 84.38 118 THR A C 1
ATOM 870 O O . THR A 1 118 ? -6.506 8.564 5.599 1.00 84.38 118 THR A O 1
ATOM 873 N N . TYR A 1 119 ? -8.016 6.937 5.962 1.00 76.00 119 TYR A N 1
ATOM 874 C CA . TYR A 1 119 ? -8.164 6.538 4.566 1.00 76.00 119 TYR A CA 1
ATOM 875 C C . TYR A 1 119 ? -9.646 6.494 4.186 1.00 76.00 119 TYR A C 1
ATOM 877 O O . TYR A 1 119 ? -10.502 6.258 5.042 1.00 76.00 119 TYR A O 1
ATOM 885 N N . GLY A 1 120 ? -9.929 6.762 2.908 1.00 66.62 120 GLY A N 1
ATOM 886 C CA . GLY A 1 120 ? -11.293 6.806 2.383 1.00 66.62 120 GLY A CA 1
ATOM 887 C C . GLY A 1 120 ? -12.046 5.509 2.647 1.00 66.62 120 GLY A C 1
ATOM 888 O O . GLY A 1 120 ? -11.435 4.439 2.621 1.00 66.62 120 GLY A O 1
ATOM 889 N N . ASP A 1 121 ? -13.357 5.605 2.888 1.00 56.84 121 ASP A N 1
ATOM 890 C CA . ASP A 1 121 ? -14.214 4.421 2.952 1.00 56.84 121 ASP A CA 1
ATOM 891 C C . ASP A 1 121 ? -14.008 3.628 1.658 1.00 56.84 121 ASP A C 1
ATOM 893 O O . ASP A 1 121 ? -14.316 4.132 0.568 1.00 56.84 121 ASP A O 1
ATOM 897 N N . SER A 1 122 ? -13.483 2.396 1.737 1.00 49.62 122 SER A N 1
ATOM 898 C CA . SER A 1 122 ? -13.617 1.534 0.576 1.00 49.62 122 SER A CA 1
ATOM 899 C C . SER A 1 122 ? -15.118 1.320 0.417 1.00 49.62 122 SER A C 1
ATOM 901 O O . SER A 1 122 ? -15.795 0.720 1.257 1.00 49.62 122 SER A O 1
ATOM 903 N N . LYS A 1 123 ? -15.698 1.861 -0.662 1.00 42.38 123 LYS A N 1
ATOM 904 C CA . LYS A 1 123 ? -16.963 1.303 -1.138 1.00 42.38 123 LYS A CA 1
ATOM 905 C C . LYS A 1 123 ? -16.744 -0.207 -1.199 1.00 42.38 123 LYS A C 1
ATOM 907 O O . LYS A 1 123 ? -15.653 -0.598 -1.633 1.00 42.38 123 LYS A O 1
ATOM 912 N N . PRO A 1 124 ? -17.711 -1.051 -0.803 1.00 43.25 124 PRO A N 1
ATOM 913 C CA . PRO A 1 124 ? -17.521 -2.489 -0.889 1.00 43.25 124 PRO A CA 1
ATOM 914 C C . PRO A 1 124 ? -17.184 -2.813 -2.355 1.00 43.25 124 PRO A C 1
ATOM 916 O O . PRO A 1 124 ? -18.075 -2.723 -3.197 1.00 43.25 124 PRO A O 1
ATOM 919 N N . ALA A 1 125 ? -15.896 -3.094 -2.623 1.00 43.88 125 ALA A N 1
ATOM 920 C CA . ALA A 1 125 ? -15.210 -3.347 -3.905 1.00 43.88 125 ALA A CA 1
ATOM 921 C C . ALA A 1 125 ? -14.152 -2.346 -4.466 1.00 43.88 125 ALA A C 1
ATOM 923 O O . ALA A 1 125 ? -13.552 -2.727 -5.463 1.00 43.88 125 ALA A O 1
ATOM 924 N N . GLU A 1 126 ? -13.832 -1.158 -3.914 1.00 52.44 126 GLU A N 1
ATOM 925 C CA . GLU A 1 126 ? -12.977 -0.186 -4.672 1.00 52.44 126 GLU A CA 1
ATOM 926 C C . GLU A 1 126 ? -11.497 0.010 -4.255 1.00 52.44 126 GLU A C 1
ATOM 928 O O . GLU A 1 126 ? -10.739 0.544 -5.056 1.00 52.44 126 GLU A O 1
ATOM 933 N N . SER A 1 127 ? -11.008 -0.436 -3.091 1.00 59.16 127 SER A N 1
ATOM 934 C CA . SER A 1 127 ? -9.551 -0.629 -2.901 1.00 59.16 127 SER A CA 1
ATOM 935 C C . SER A 1 127 ? -9.258 -1.480 -1.661 1.00 59.16 127 SER A C 1
ATOM 937 O O . SER A 1 127 ? -9.563 -1.059 -0.549 1.00 59.16 127 SER A O 1
ATOM 939 N N . PRO A 1 128 ? -8.644 -2.664 -1.803 1.00 71.50 128 PRO A N 1
ATOM 940 C CA . PRO A 1 128 ? -8.257 -3.514 -0.672 1.00 71.50 128 PRO A CA 1
ATOM 941 C C . PRO A 1 128 ? -6.998 -3.020 0.061 1.00 71.50 128 PRO A C 1
ATOM 943 O O . PRO A 1 128 ? -6.561 -3.629 1.040 1.00 71.50 128 PRO A O 1
ATOM 946 N N . PHE A 1 129 ? -6.382 -1.933 -0.408 1.00 83.56 129 PHE A N 1
ATOM 947 C CA . PHE A 1 129 ? -5.172 -1.388 0.186 1.00 83.56 129 PHE A CA 1
ATOM 948 C C . PHE A 1 129 ? -5.507 -0.417 1.312 1.00 83.56 129 PHE A C 1
ATOM 950 O O . PHE A 1 129 ? -6.188 0.583 1.105 1.00 83.56 129 PHE A O 1
ATOM 957 N N . LYS A 1 130 ? -4.958 -0.681 2.497 1.00 80.31 130 LYS A N 1
ATOM 958 C CA . LYS A 1 130 ? -5.099 0.181 3.671 1.00 80.31 130 LYS A CA 1
ATOM 959 C C . LYS A 1 130 ? -3.762 0.340 4.394 1.00 80.31 130 LYS A C 1
ATOM 961 O O . LYS A 1 130 ? -2.935 -0.579 4.342 1.00 80.31 130 LYS A O 1
ATOM 966 N N . PRO A 1 131 ? -3.531 1.477 5.071 1.00 82.50 131 PRO A N 1
ATOM 967 C CA . PRO A 1 131 ? -2.376 1.604 5.938 1.00 82.50 131 PRO A CA 1
ATOM 968 C C . PRO A 1 131 ? -2.490 0.583 7.080 1.00 82.50 131 PRO A C 1
ATOM 970 O O . PRO A 1 131 ? -3.568 0.341 7.617 1.00 82.50 131 PRO A O 1
ATOM 973 N N . THR A 1 132 ? -1.372 -0.042 7.435 1.00 82.38 132 THR A N 1
ATOM 974 C CA . THR A 1 132 ? -1.264 -1.035 8.521 1.00 82.38 132 THR A CA 1
ATOM 975 C C . THR A 1 132 ? -0.123 -0.724 9.489 1.00 82.38 132 THR A C 1
ATOM 977 O O . THR A 1 132 ? 0.099 -1.471 10.438 1.00 82.38 132 THR A O 1
ATOM 980 N N . ARG A 1 133 ? 0.623 0.362 9.248 1.00 84.44 133 ARG A N 1
ATOM 981 C CA . ARG A 1 133 ? 1.742 0.826 10.075 1.00 84.44 133 ARG A CA 1
ATOM 982 C C . ARG A 1 133 ? 1.694 2.342 10.221 1.00 84.44 133 ARG A C 1
ATOM 984 O O . ARG A 1 133 ? 1.292 3.024 9.280 1.00 84.44 133 ARG A O 1
ATOM 991 N N . GLY A 1 134 ? 2.171 2.856 11.352 1.00 80.12 134 GLY A N 1
ATOM 992 C CA . GLY A 1 134 ? 2.563 4.260 11.492 1.00 80.12 134 GLY A CA 1
ATOM 993 C C . GLY A 1 134 ? 3.949 4.536 10.903 1.00 80.12 134 GLY A C 1
ATOM 994 O O . GLY A 1 134 ? 4.760 3.621 10.756 1.00 80.12 134 GLY A O 1
ATOM 995 N N . TYR A 1 135 ? 4.235 5.796 10.569 1.00 81.56 135 TYR A N 1
ATOM 996 C CA . TYR A 1 135 ? 5.557 6.232 10.113 1.00 81.56 135 TYR A CA 1
ATOM 997 C C . TYR A 1 135 ? 6.060 7.421 10.931 1.00 81.56 135 TYR A C 1
ATOM 999 O O . TYR A 1 135 ? 5.643 8.559 10.728 1.00 81.56 135 TYR A O 1
ATOM 1007 N N . GLU A 1 136 ? 7.017 7.160 11.817 1.00 83.00 136 GLU A N 1
ATOM 1008 C CA . GLU A 1 136 ? 7.563 8.148 12.758 1.00 83.00 136 GLU A CA 1
ATOM 1009 C C . GLU A 1 136 ? 8.922 8.678 12.302 1.00 83.00 136 GLU A C 1
ATOM 1011 O O . GLU A 1 136 ? 9.872 8.764 13.075 1.00 83.00 136 GLU A O 1
ATOM 1016 N N . ASN A 1 137 ? 9.044 8.986 11.006 1.00 84.06 137 ASN A N 1
ATOM 1017 C CA . ASN A 1 137 ? 10.319 9.376 10.389 1.00 84.06 137 ASN A CA 1
ATOM 1018 C C . ASN A 1 137 ? 11.442 8.366 10.676 1.00 84.06 137 ASN A C 1
ATOM 1020 O O . ASN A 1 137 ? 12.593 8.728 10.910 1.00 84.06 137 ASN A O 1
ATOM 1024 N N . THR A 1 138 ? 11.089 7.079 10.651 1.00 85.88 138 THR A N 1
ATOM 1025 C CA . THR A 1 138 ? 11.967 5.975 11.049 1.00 85.88 138 THR A CA 1
ATOM 1026 C C . THR A 1 138 ? 13.235 5.882 10.190 1.00 85.88 138 THR A C 1
ATOM 1028 O O . THR A 1 138 ? 14.255 5.378 10.656 1.00 85.88 138 THR A O 1
ATOM 1031 N N . PHE A 1 139 ? 13.204 6.377 8.947 1.00 95.31 139 PHE A N 1
ATOM 1032 C CA . PHE A 1 139 ? 14.352 6.357 8.041 1.00 95.31 139 PHE A CA 1
ATOM 1033 C C . PHE A 1 139 ? 15.090 7.699 8.020 1.00 95.31 139 PHE A C 1
ATOM 1035 O O . PHE A 1 139 ? 14.557 8.712 7.565 1.00 95.31 139 PHE A O 1
ATOM 1042 N N . ALA A 1 140 ? 16.353 7.691 8.449 1.00 95.38 140 ALA A N 1
ATOM 1043 C CA . ALA A 1 140 ? 17.194 8.885 8.522 1.00 95.38 140 ALA A CA 1
ATOM 1044 C C . ALA A 1 140 ? 17.524 9.486 7.141 1.00 95.38 140 ALA A C 1
ATOM 1046 O O . ALA A 1 140 ? 17.800 10.677 7.030 1.00 95.38 140 ALA A O 1
ATOM 1047 N N . ASP A 1 141 ? 17.490 8.670 6.085 1.00 96.88 141 ASP A N 1
ATOM 1048 C CA . ASP A 1 141 ? 17.720 9.061 4.690 1.00 96.88 141 ASP A CA 1
ATOM 1049 C C . ASP A 1 141 ? 16.429 9.449 3.940 1.00 96.88 141 ASP A C 1
ATOM 1051 O O . ASP A 1 141 ? 16.449 9.664 2.726 1.00 96.88 141 ASP A O 1
ATOM 1055 N N . VAL A 1 142 ? 15.306 9.581 4.658 1.00 96.75 142 VAL A N 1
ATOM 1056 C CA . VAL A 1 142 ? 13.995 9.985 4.128 1.00 96.75 142 VAL A CA 1
ATOM 1057 C C . VAL A 1 142 ? 13.446 11.138 4.963 1.00 96.75 142 VAL A C 1
ATOM 1059 O O . VAL A 1 142 ? 12.480 11.009 5.715 1.00 96.75 142 VAL A O 1
ATOM 1062 N N . THR A 1 143 ? 14.092 12.292 4.829 1.00 94.88 143 THR A N 1
ATOM 1063 C CA . THR A 1 143 ? 13.682 13.538 5.480 1.00 94.88 143 THR A CA 1
ATOM 1064 C C . THR A 1 143 ? 12.536 14.217 4.722 1.00 94.88 143 THR A C 1
ATOM 1066 O O . THR A 1 143 ? 12.356 14.008 3.521 1.00 94.88 143 THR A O 1
ATOM 1069 N N . ASN A 1 144 ? 11.735 15.022 5.426 1.00 92.94 144 ASN A N 1
ATOM 1070 C CA . ASN A 1 144 ? 10.507 15.630 4.892 1.00 92.94 144 ASN A CA 1
ATOM 1071 C C . ASN A 1 144 ? 10.722 16.607 3.719 1.00 92.94 144 ASN A C 1
ATOM 1073 O O . ASN A 1 144 ? 9.789 16.852 2.961 1.00 92.94 144 ASN A O 1
ATOM 1077 N N . ASP A 1 145 ? 11.939 17.122 3.531 1.00 94.31 145 ASP A N 1
ATOM 1078 C CA . ASP A 1 145 ? 12.333 17.972 2.401 1.00 94.31 145 ASP A CA 1
ATOM 1079 C C . ASP A 1 145 ? 12.541 17.196 1.088 1.00 94.31 145 ASP A C 1
ATOM 1081 O O . ASP A 1 145 ? 12.701 17.805 0.027 1.00 94.31 145 ASP A O 1
ATOM 1085 N N . LYS A 1 146 ? 12.573 15.857 1.121 1.00 96.94 146 LYS A N 1
ATOM 1086 C CA . LYS A 1 146 ? 12.823 15.039 -0.073 1.00 96.94 146 LYS A CA 1
ATOM 1087 C C . LYS A 1 146 ? 11.565 14.864 -0.910 1.00 96.94 146 LYS A C 1
ATOM 1089 O O . LYS A 1 146 ? 10.505 14.522 -0.398 1.00 96.94 146 LYS A O 1
ATOM 1094 N N . TRP A 1 147 ? 11.715 14.960 -2.232 1.00 96.38 147 TRP A N 1
ATOM 1095 C CA . TRP A 1 147 ? 10.622 14.745 -3.193 1.00 96.38 147 TRP A CA 1
ATOM 1096 C C . TRP A 1 147 ? 9.932 13.381 -3.021 1.00 96.38 147 TRP A C 1
ATOM 1098 O O . TRP A 1 147 ? 8.736 13.246 -3.268 1.00 96.38 147 TRP A O 1
ATOM 1108 N N . PHE A 1 148 ? 10.687 12.365 -2.590 1.00 96.38 148 PHE A N 1
ATOM 1109 C CA . PHE A 1 148 ? 10.190 11.007 -2.397 1.00 96.38 148 PHE A CA 1
ATOM 1110 C C . PHE A 1 148 ? 9.589 10.760 -1.012 1.00 96.38 148 PHE A C 1
ATOM 1112 O O . PHE A 1 148 ? 9.069 9.669 -0.788 1.00 96.38 148 PHE A O 1
ATOM 1119 N N . TYR A 1 149 ? 9.655 11.728 -0.090 1.00 96.81 149 TYR A N 1
ATOM 1120 C CA . TYR A 1 149 ? 9.252 11.546 1.304 1.00 96.81 149 TYR A CA 1
ATOM 1121 C C . TYR A 1 149 ? 7.847 10.956 1.419 1.00 96.81 149 TYR A C 1
ATOM 1123 O O . TYR A 1 149 ? 7.679 9.880 1.988 1.00 96.81 149 TYR A O 1
ATOM 1131 N N . THR A 1 150 ? 6.855 11.610 0.808 1.00 95.94 150 THR A N 1
ATOM 1132 C CA . THR A 1 150 ? 5.454 11.172 0.872 1.00 95.94 150 THR A CA 1
ATOM 1133 C C . THR A 1 150 ? 5.272 9.777 0.281 1.00 95.94 150 THR A C 1
ATOM 1135 O O . THR A 1 150 ? 4.583 8.950 0.863 1.00 95.94 150 THR A O 1
ATOM 1138 N N . TYR A 1 151 ? 5.938 9.470 -0.834 1.00 97.06 151 TYR A N 1
ATOM 1139 C CA . TYR A 1 151 ? 5.821 8.166 -1.486 1.00 97.06 151 TYR A CA 1
ATOM 1140 C C . TYR A 1 151 ? 6.456 7.042 -0.661 1.00 97.06 151 TYR A C 1
ATOM 1142 O O . TYR A 1 151 ? 5.890 5.957 -0.558 1.00 97.06 151 TYR A O 1
ATOM 1150 N N . VAL A 1 152 ? 7.616 7.286 -0.051 1.00 96.62 152 VAL A N 1
ATOM 1151 C CA . VAL A 1 152 ? 8.275 6.297 0.811 1.00 96.62 152 VAL A CA 1
ATOM 1152 C C . VAL A 1 152 ? 7.491 6.105 2.106 1.00 96.62 152 VAL A C 1
ATOM 1154 O O . VAL A 1 152 ? 7.238 4.961 2.485 1.00 96.62 152 VAL A O 1
ATOM 1157 N N . LYS A 1 153 ? 7.045 7.201 2.736 1.00 94.00 153 LYS A N 1
ATOM 1158 C CA . LYS A 1 153 ? 6.162 7.182 3.909 1.00 94.00 153 LYS A CA 1
ATOM 1159 C C . LYS A 1 153 ? 4.917 6.342 3.631 1.00 94.00 153 LYS A C 1
ATOM 1161 O O . LYS A 1 153 ? 4.698 5.348 4.312 1.00 94.00 153 LYS A O 1
ATOM 1166 N N . THR A 1 154 ? 4.157 6.662 2.584 1.00 92.38 154 THR A N 1
ATOM 1167 C CA . THR A 1 154 ? 2.922 5.933 2.268 1.00 92.38 154 THR A CA 1
ATOM 1168 C C . THR A 1 154 ? 3.194 4.481 1.875 1.00 92.38 154 THR A C 1
ATOM 1170 O O . THR A 1 154 ? 2.487 3.586 2.331 1.00 92.38 154 THR A O 1
ATOM 1173 N N . ALA A 1 155 ? 4.243 4.196 1.095 1.00 93.25 155 ALA A N 1
ATOM 1174 C CA . ALA A 1 155 ? 4.603 2.814 0.769 1.00 93.25 155 ALA A CA 1
ATOM 1175 C C . ALA A 1 155 ? 4.952 1.994 2.022 1.00 93.25 155 ALA A C 1
ATOM 1177 O O . ALA A 1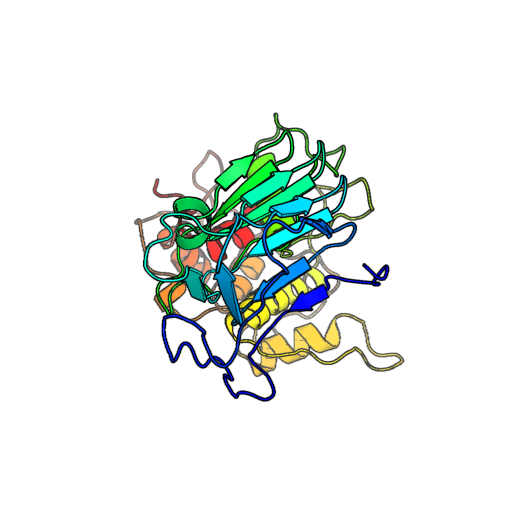 155 ? 4.653 0.800 2.070 1.00 93.25 155 ALA A O 1
ATOM 1178 N N . TYR A 1 156 ? 5.577 2.612 3.028 1.00 92.06 156 TYR A N 1
ATOM 1179 C CA . TYR A 1 156 ? 5.854 1.974 4.310 1.00 92.06 156 TYR A CA 1
ATOM 1180 C C . TYR A 1 156 ? 4.579 1.756 5.131 1.00 92.06 156 TYR A C 1
ATOM 1182 O O . TYR A 1 156 ? 4.349 0.640 5.597 1.00 92.06 156 TYR A O 1
ATOM 1190 N N . GLU A 1 157 ? 3.736 2.784 5.264 1.00 89.25 157 GLU A N 1
ATOM 1191 C CA . GLU A 1 157 ? 2.465 2.730 6.004 1.00 89.25 157 GLU A CA 1
ATOM 1192 C C . GLU A 1 157 ? 1.542 1.637 5.453 1.00 89.25 157 GLU A C 1
ATOM 1194 O O . GLU A 1 157 ? 0.937 0.887 6.213 1.00 89.25 157 GLU A O 1
ATOM 1199 N N . TYR A 1 158 ? 1.502 1.468 4.130 1.00 89.19 158 TYR A N 1
ATOM 1200 C CA . TYR A 1 158 ? 0.727 0.431 3.439 1.00 89.19 158 TYR A CA 1
ATOM 1201 C C . TYR A 1 158 ? 1.444 -0.931 3.377 1.00 89.19 158 TYR A C 1
ATOM 1203 O O . TYR A 1 15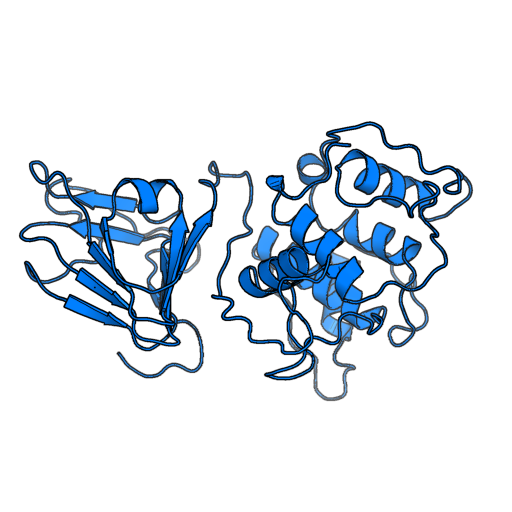8 ? 0.982 -1.850 2.705 1.00 89.19 158 TYR A O 1
ATOM 1211 N N . ALA A 1 159 ? 2.591 -1.075 4.050 1.00 87.56 159 ALA A N 1
ATOM 1212 C CA . ALA A 1 159 ? 3.429 -2.276 4.056 1.00 87.56 159 ALA A CA 1
ATOM 1213 C C . ALA A 1 159 ? 3.886 -2.766 2.660 1.00 87.56 159 ALA A C 1
ATOM 1215 O O . ALA A 1 159 ? 4.285 -3.924 2.493 1.00 87.56 159 ALA A O 1
ATOM 1216 N N . LEU A 1 160 ? 3.893 -1.878 1.663 1.00 88.38 160 LEU A N 1
ATOM 1217 C CA . LEU A 1 160 ? 4.338 -2.153 0.291 1.00 88.38 160 LEU A CA 1
ATOM 1218 C C . LEU A 1 160 ? 5.864 -2.095 0.162 1.00 88.38 160 LEU A C 1
ATOM 1220 O O . LEU A 1 160 ? 6.446 -2.777 -0.683 1.00 88.38 160 LEU A O 1
ATOM 1224 N N . ALA A 1 161 ? 6.524 -1.314 1.019 1.00 89.81 161 ALA A N 1
ATOM 1225 C CA . ALA A 1 161 ? 7.974 -1.189 1.068 1.00 89.81 161 ALA A CA 1
ATOM 1226 C C . ALA A 1 161 ? 8.513 -1.305 2.503 1.00 89.81 161 ALA A C 1
ATOM 1228 O O . ALA A 1 161 ? 7.859 -0.939 3.475 1.00 89.81 161 ALA A O 1
ATOM 1229 N N . ASN A 1 162 ? 9.742 -1.810 2.624 1.00 89.62 162 ASN A N 1
ATOM 1230 C CA . ASN A 1 162 ? 10.505 -1.846 3.872 1.00 89.62 162 ASN A CA 1
ATOM 1231 C C . ASN A 1 162 ? 11.840 -1.124 3.670 1.00 89.62 162 ASN A C 1
ATOM 1233 O O . ASN A 1 162 ? 12.347 -1.059 2.541 1.00 89.62 162 ASN A O 1
ATOM 1237 N N . GLY A 1 163 ? 12.424 -0.652 4.771 1.00 90.88 163 GLY A N 1
ATOM 1238 C CA . GLY A 1 163 ? 13.802 -0.176 4.796 1.00 90.88 163 GLY A CA 1
ATOM 1239 C C . GLY A 1 163 ? 14.813 -1.280 4.483 1.00 90.88 163 GLY A C 1
ATOM 1240 O O . GLY A 1 163 ? 14.501 -2.471 4.538 1.00 90.88 163 GLY A O 1
ATOM 1241 N N . THR A 1 164 ? 16.030 -0.877 4.131 1.00 91.50 164 THR A N 1
ATOM 1242 C CA . THR A 1 164 ? 17.191 -1.776 4.031 1.00 91.50 164 THR A CA 1
ATOM 1243 C C . THR A 1 164 ? 17.780 -2.086 5.408 1.00 91.50 164 THR A C 1
ATOM 1245 O O . THR A 1 164 ? 18.471 -3.089 5.572 1.00 91.50 164 THR A O 1
ATOM 1248 N N . SER A 1 165 ? 17.460 -1.264 6.407 1.00 92.50 165 SER A N 1
ATOM 1249 C CA . SER A 1 165 ? 17.684 -1.520 7.826 1.00 92.50 165 SER A CA 1
ATOM 1250 C C . SER A 1 165 ? 16.522 -0.956 8.653 1.00 92.50 165 SER A C 1
ATOM 1252 O O . SER A 1 165 ? 15.536 -0.457 8.106 1.00 92.50 165 SER A O 1
ATOM 1254 N N . THR A 1 166 ? 16.640 -1.012 9.980 1.00 88.00 166 THR A N 1
ATOM 1255 C CA . THR A 1 166 ? 15.694 -0.362 10.897 1.00 88.00 166 THR A CA 1
ATOM 1256 C C . THR A 1 166 ? 15.710 1.164 10.805 1.00 88.00 166 THR A C 1
ATOM 1258 O O . THR A 1 166 ? 14.742 1.778 11.227 1.00 88.00 166 THR A O 1
ATOM 1261 N N . THR A 1 167 ? 16.771 1.779 10.270 1.00 93.56 167 THR A N 1
ATOM 1262 C CA . THR A 1 167 ? 16.950 3.245 10.242 1.00 93.56 167 THR A CA 1
ATOM 1263 C C . THR A 1 167 ? 17.262 3.815 8.858 1.00 93.56 167 THR A C 1
ATOM 1265 O O . THR A 1 167 ? 17.420 5.027 8.723 1.00 93.56 167 THR A O 1
ATOM 1268 N N . ALA A 1 168 ? 17.350 2.976 7.823 1.00 96.25 168 ALA A N 1
ATOM 1269 C CA . ALA A 1 168 ? 17.663 3.396 6.461 1.00 96.25 168 ALA A CA 1
ATOM 1270 C C . ALA A 1 168 ? 16.699 2.786 5.442 1.00 96.25 168 ALA A C 1
ATOM 1272 O O . ALA A 1 168 ? 16.367 1.597 5.500 1.00 96.25 168 ALA A O 1
ATOM 1273 N N . PHE A 1 169 ? 16.292 3.597 4.468 1.00 96.56 169 PHE A N 1
ATOM 1274 C CA . PHE A 1 169 ? 15.492 3.172 3.327 1.00 96.56 169 PHE A CA 1
ATOM 1275 C C . PHE A 1 169 ? 16.328 2.906 2.072 1.00 96.56 169 PHE A C 1
ATOM 1277 O O . PHE A 1 169 ? 15.954 2.055 1.262 1.00 96.56 169 PHE A O 1
ATOM 1284 N N . SER A 1 170 ? 17.448 3.608 1.907 1.00 96.75 170 SER A N 1
ATOM 1285 C CA . SER A 1 170 ? 18.300 3.635 0.715 1.00 96.75 170 SER A CA 1
ATOM 1286 C C . SER A 1 170 ? 17.537 4.057 -0.554 1.00 96.75 170 SER A C 1
ATOM 1288 O O . SER A 1 170 ? 17.406 3.249 -1.475 1.00 96.75 170 SER A O 1
ATOM 1290 N N . PRO A 1 171 ? 17.011 5.297 -0.626 1.00 96.88 171 PRO A N 1
ATOM 1291 C CA . PRO A 1 171 ? 16.125 5.750 -1.708 1.00 96.88 171 PRO A CA 1
ATOM 1292 C C . PRO A 1 171 ? 16.753 5.668 -3.105 1.00 96.88 171 PRO A C 1
ATOM 1294 O O . PRO A 1 171 ? 16.056 5.330 -4.061 1.00 96.88 171 PRO A O 1
ATOM 1297 N N . ASP A 1 172 ? 18.063 5.897 -3.218 1.00 97.12 172 ASP A N 1
ATOM 1298 C CA . ASP A 1 172 ? 18.801 5.849 -4.488 1.00 97.12 172 ASP A CA 1
ATOM 1299 C C . ASP A 1 172 ? 19.249 4.434 -4.888 1.00 97.12 172 ASP A C 1
ATOM 1301 O O . ASP A 1 172 ? 19.727 4.216 -6.004 1.00 97.12 172 ASP A O 1
ATOM 1305 N N . GLY A 1 173 ? 19.079 3.454 -3.992 1.00 95.75 173 GLY A N 1
ATOM 1306 C CA . GLY A 1 173 ? 19.371 2.054 -4.282 1.00 95.75 173 GLY A CA 1
ATOM 1307 C C . GLY A 1 173 ? 18.524 1.544 -5.447 1.00 95.75 173 GLY A C 1
ATOM 1308 O O . GLY A 1 173 ? 17.400 1.999 -5.654 1.00 95.75 173 GLY A O 1
ATOM 1309 N N . LYS A 1 174 ? 19.057 0.596 -6.217 1.00 95.00 174 LYS A N 1
ATOM 1310 C CA . LYS A 1 174 ? 18.363 0.001 -7.366 1.00 95.00 174 LYS A CA 1
ATOM 1311 C C . LYS A 1 174 ? 17.611 -1.265 -6.970 1.00 95.00 174 LYS A C 1
ATOM 1313 O O . LYS A 1 174 ? 17.958 -1.921 -5.989 1.00 95.00 174 LYS A O 1
ATOM 1318 N N . PHE A 1 175 ? 16.562 -1.576 -7.726 1.00 89.19 175 PHE A N 1
ATOM 1319 C CA . PHE A 1 175 ? 15.792 -2.809 -7.579 1.00 89.19 175 PHE A CA 1
ATOM 1320 C C . PHE A 1 175 ? 16.331 -3.894 -8.507 1.00 89.19 175 PHE A C 1
ATOM 1322 O O . PHE A 1 175 ? 16.473 -3.658 -9.706 1.00 89.19 175 PHE A O 1
ATOM 1329 N N . THR A 1 176 ? 16.533 -5.102 -7.983 1.00 95.62 176 THR A N 1
ATOM 1330 C CA . THR A 1 176 ? 16.693 -6.287 -8.832 1.00 95.62 176 THR A CA 1
ATOM 1331 C C . THR A 1 176 ? 15.343 -6.761 -9.365 1.00 95.62 176 THR A C 1
ATOM 1333 O O . THR A 1 176 ? 14.291 -6.455 -8.791 1.00 95.62 176 THR A O 1
ATOM 1336 N N . VAL A 1 177 ? 15.352 -7.558 -10.435 1.00 97.62 177 VAL A N 1
ATOM 1337 C CA . VAL A 1 177 ? 14.137 -8.218 -10.945 1.00 97.62 177 VAL A CA 1
ATOM 1338 C C . VAL A 1 177 ? 13.440 -9.007 -9.826 1.00 97.62 177 VAL A C 1
ATOM 1340 O O . VAL A 1 177 ? 12.241 -8.842 -9.619 1.00 97.62 177 VAL A O 1
ATOM 1343 N N . ALA A 1 178 ? 14.176 -9.798 -9.038 1.00 96.50 178 ALA A N 1
ATOM 1344 C CA . ALA A 1 178 ? 13.641 -10.556 -7.903 1.00 96.50 178 ALA A CA 1
ATOM 1345 C C . ALA A 1 178 ? 12.899 -9.673 -6.886 1.00 96.50 178 ALA A C 1
ATOM 1347 O O . ALA A 1 178 ? 11.811 -10.017 -6.415 1.00 96.50 178 ALA A O 1
ATOM 1348 N N . GLN A 1 179 ? 13.473 -8.519 -6.545 1.00 93.81 179 GLN A N 1
ATOM 1349 C CA . GLN A 1 179 ? 12.867 -7.584 -5.601 1.00 93.81 179 GLN A CA 1
ATOM 1350 C C . GLN A 1 179 ? 11.604 -6.930 -6.183 1.00 93.81 179 GLN A C 1
ATOM 1352 O O . GLN A 1 179 ? 10.615 -6.781 -5.464 1.00 93.81 179 GLN A O 1
ATOM 1357 N N . ALA A 1 180 ? 11.606 -6.590 -7.476 1.00 95.50 180 ALA A N 1
ATOM 1358 C CA . ALA A 1 180 ? 10.438 -6.038 -8.158 1.00 95.50 180 ALA A CA 1
ATOM 1359 C C . ALA A 1 180 ? 9.278 -7.044 -8.209 1.00 95.50 180 ALA A C 1
ATOM 1361 O O . ALA A 1 180 ? 8.149 -6.687 -7.875 1.00 95.50 180 ALA A O 1
ATOM 1362 N N . LEU A 1 181 ? 9.556 -8.314 -8.530 1.00 97.25 181 LEU A N 1
ATOM 1363 C CA . LEU A 1 181 ? 8.544 -9.376 -8.501 1.00 97.25 181 LEU A CA 1
ATOM 1364 C C . LEU A 1 181 ? 8.015 -9.610 -7.086 1.00 97.25 181 LEU A C 1
ATOM 1366 O O . LEU A 1 181 ? 6.817 -9.769 -6.895 1.00 97.25 181 LEU A O 1
ATOM 1370 N N . THR A 1 182 ? 8.874 -9.547 -6.070 1.00 94.50 182 THR A N 1
ATOM 1371 C CA . THR A 1 182 ? 8.428 -9.655 -4.674 1.00 94.50 182 THR A CA 1
ATOM 1372 C C . THR A 1 182 ? 7.446 -8.537 -4.305 1.00 94.50 182 THR A C 1
ATOM 1374 O O . THR A 1 182 ? 6.428 -8.799 -3.666 1.00 94.50 182 THR A O 1
ATOM 1377 N N . ALA A 1 183 ? 7.718 -7.293 -4.714 1.00 93.88 183 ALA A N 1
ATOM 1378 C CA . ALA A 1 183 ? 6.811 -6.167 -4.489 1.00 93.88 183 ALA A CA 1
ATOM 1379 C C . ALA A 1 183 ? 5.496 -6.313 -5.277 1.00 93.88 183 ALA A C 1
ATOM 1381 O O . ALA A 1 183 ? 4.422 -6.117 -4.710 1.00 93.88 183 ALA A O 1
ATOM 1382 N N . ALA A 1 184 ? 5.572 -6.732 -6.544 1.00 96.12 184 ALA A N 1
ATOM 1383 C CA . ALA A 1 184 ? 4.415 -7.020 -7.391 1.00 96.12 184 ALA A CA 1
ATOM 1384 C C . ALA A 1 184 ? 3.480 -8.055 -6.750 1.00 96.12 184 ALA A C 1
ATOM 1386 O O . ALA A 1 184 ? 2.275 -7.829 -6.640 1.00 96.12 184 ALA A O 1
ATOM 1387 N N . VAL A 1 185 ? 4.047 -9.159 -6.253 1.00 95.62 185 VAL A N 1
ATOM 1388 C CA . VAL A 1 185 ? 3.280 -10.202 -5.572 1.00 95.62 185 VAL A CA 1
ATOM 1389 C C . VAL A 1 185 ? 2.642 -9.678 -4.294 1.00 95.62 185 VAL A C 1
ATOM 1391 O O . VAL A 1 185 ? 1.460 -9.922 -4.099 1.00 95.62 185 VAL A O 1
ATOM 1394 N N . LYS A 1 186 ? 3.364 -8.920 -3.457 1.00 90.38 186 LYS A N 1
ATOM 1395 C CA . LYS A 1 186 ? 2.788 -8.341 -2.228 1.00 90.38 186 LYS A CA 1
ATOM 1396 C C . LYS A 1 186 ? 1.549 -7.495 -2.514 1.00 90.38 186 LYS A C 1
ATOM 1398 O O . LYS A 1 186 ? 0.545 -7.644 -1.822 1.00 90.38 186 LYS A O 1
ATOM 1403 N N . ILE A 1 187 ? 1.609 -6.654 -3.546 1.00 93.12 187 ILE A N 1
ATOM 1404 C CA . ILE A 1 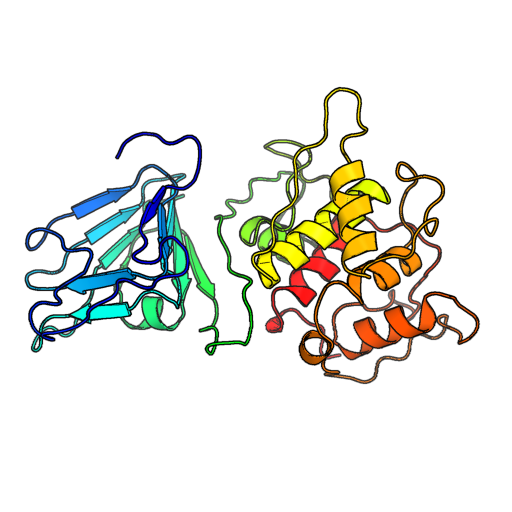187 ? 0.478 -5.818 -3.965 1.00 93.12 187 ILE A CA 1
ATOM 1405 C C . ILE A 1 187 ? -0.669 -6.695 -4.480 1.00 93.12 187 ILE A C 1
ATOM 1407 O O . ILE A 1 187 ? -1.798 -6.559 -4.017 1.00 93.12 187 ILE A O 1
ATOM 1411 N N . HIS A 1 188 ? -0.394 -7.651 -5.370 1.00 93.88 188 HIS A N 1
ATOM 1412 C CA . HIS A 1 188 ? -1.436 -8.527 -5.912 1.00 93.88 188 HIS A CA 1
ATOM 1413 C C . HIS A 1 188 ? -2.081 -9.421 -4.837 1.00 93.88 188 HIS A C 1
ATOM 1415 O O . HIS A 1 188 ? -3.290 -9.644 -4.866 1.00 93.88 188 HIS A O 1
ATOM 1421 N N . THR A 1 189 ? -1.324 -9.912 -3.852 1.00 90.56 189 THR A N 1
ATOM 1422 C CA . THR A 1 189 ? -1.868 -10.702 -2.734 1.00 90.56 189 THR A CA 1
ATOM 1423 C C . THR A 1 189 ? -2.668 -9.855 -1.760 1.00 90.56 189 THR A C 1
ATOM 1425 O O . THR A 1 189 ? -3.702 -10.312 -1.286 1.00 90.56 189 THR A O 1
ATOM 1428 N N . ALA A 1 190 ? -2.234 -8.616 -1.497 1.00 84.38 190 ALA A N 1
ATOM 1429 C CA . ALA A 1 1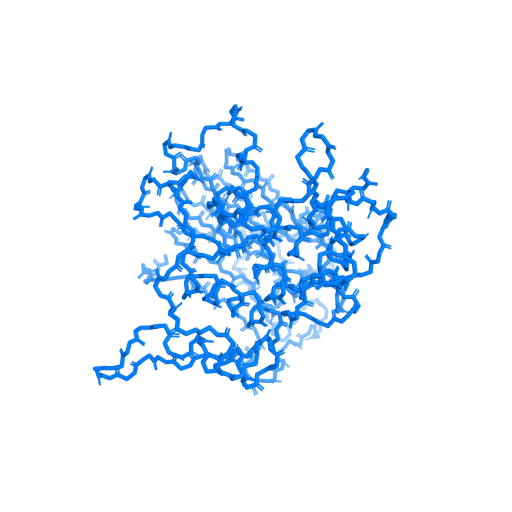90 ? -3.027 -7.674 -0.714 1.00 84.38 190 ALA A CA 1
ATOM 1430 C C . ALA A 1 190 ? -4.357 -7.369 -1.416 1.00 84.38 190 ALA A C 1
ATOM 1432 O O . ALA A 1 190 ? -5.373 -7.236 -0.746 1.00 84.38 190 ALA A O 1
ATOM 1433 N N . TYR A 1 191 ? -4.369 -7.358 -2.754 1.00 87.25 191 TYR A N 1
ATOM 1434 C CA . TYR A 1 191 ? -5.593 -7.154 -3.517 1.00 87.25 191 TYR A CA 1
ATOM 1435 C C . TYR A 1 191 ? -6.518 -8.371 -3.577 1.00 87.25 191 TYR A C 1
ATOM 1437 O O . TYR A 1 191 ? -7.726 -8.262 -3.398 1.00 87.25 191 TYR A O 1
ATOM 1445 N N . THR A 1 192 ? -5.960 -9.548 -3.848 1.00 86.25 192 THR A N 1
ATOM 1446 C CA . THR A 1 192 ? -6.743 -10.761 -4.134 1.00 86.25 192 THR A CA 1
ATOM 1447 C C . THR A 1 192 ? -7.009 -11.641 -2.916 1.00 86.25 192 THR A C 1
ATOM 1449 O O . THR A 1 192 ? -7.768 -12.602 -3.021 1.00 86.25 192 THR A O 1
ATOM 1452 N N . GLY A 1 193 ? -6.332 -11.399 -1.791 1.00 83.06 193 GLY A N 1
ATOM 1453 C CA . GLY A 1 193 ? -6.330 -12.299 -0.633 1.00 83.06 193 GLY A CA 1
ATOM 1454 C C . GLY A 1 193 ? -5.600 -13.630 -0.869 1.00 83.06 193 GLY A C 1
ATOM 1455 O O . GLY A 1 193 ? -5.615 -14.504 -0.002 1.00 83.06 193 GLY A O 1
ATOM 1456 N N . LYS A 1 194 ? -4.955 -13.816 -2.031 1.00 87.69 194 LYS A N 1
ATOM 1457 C CA . LYS A 1 194 ? -4.136 -15.002 -2.322 1.00 87.69 194 LYS A CA 1
ATOM 1458 C C . LYS A 1 194 ? -2.901 -15.045 -1.423 1.00 87.69 194 LYS A C 1
ATOM 1460 O O . LYS A 1 194 ? -2.420 -14.023 -0.944 1.00 87.69 194 LYS A O 1
ATOM 1465 N N . THR A 1 195 ? -2.334 -16.234 -1.261 1.00 89.06 195 THR A N 1
ATOM 1466 C CA . THR A 1 195 ? -1.119 -16.457 -0.469 1.00 89.06 195 THR A CA 1
ATOM 1467 C C . THR A 1 195 ? 0.036 -16.939 -1.343 1.00 89.06 195 THR A C 1
ATOM 1469 O O . THR A 1 195 ? -0.150 -17.359 -2.485 1.00 89.06 195 THR A O 1
ATOM 1472 N N . VAL A 1 196 ? 1.251 -16.853 -0.801 1.00 92.69 196 VAL A N 1
ATOM 1473 C CA . VAL A 1 196 ? 2.490 -17.297 -1.450 1.00 92.69 196 VAL A CA 1
ATOM 1474 C C . VAL A 1 196 ? 3.168 -18.284 -0.516 1.00 92.69 196 VAL A C 1
ATOM 1476 O O . VAL A 1 196 ? 3.259 -18.041 0.688 1.00 92.69 196 VAL A O 1
ATOM 1479 N N . ARG A 1 197 ? 3.649 -19.401 -1.061 1.00 92.69 197 ARG A N 1
ATOM 1480 C CA . ARG A 1 197 ? 4.401 -20.390 -0.282 1.00 92.69 197 ARG A CA 1
ATOM 1481 C C . ARG A 1 197 ? 5.761 -19.841 0.157 1.00 92.69 197 ARG A C 1
ATOM 1483 O O . ARG A 1 197 ? 6.346 -18.988 -0.507 1.00 92.69 197 ARG A O 1
ATOM 1490 N N . ALA A 1 198 ? 6.309 -20.401 1.228 1.00 91.88 198 ALA A N 1
ATOM 1491 C CA . ALA A 1 198 ? 7.712 -20.190 1.563 1.00 91.88 198 ALA A CA 1
ATOM 1492 C C . ALA A 1 198 ? 8.638 -20.855 0.524 1.00 91.88 198 ALA A C 1
ATOM 1494 O O . ALA A 1 198 ? 8.256 -21.821 -0.149 1.00 91.88 198 ALA A O 1
ATOM 1495 N N . ALA A 1 199 ? 9.865 -20.342 0.415 1.00 94.00 199 ALA A N 1
ATOM 1496 C CA . ALA A 1 199 ? 10.922 -21.000 -0.346 1.00 94.00 199 ALA A CA 1
ATOM 1497 C C . ALA A 1 199 ? 11.314 -22.317 0.340 1.00 94.00 199 ALA A C 1
ATOM 1499 O O . ALA A 1 199 ? 11.427 -22.378 1.567 1.00 94.00 199 ALA A O 1
ATOM 1500 N N . ALA A 1 200 ? 11.507 -23.373 -0.448 1.00 94.56 200 ALA A N 1
ATOM 1501 C CA . ALA A 1 200 ? 11.988 -24.652 0.055 1.00 94.56 200 ALA A CA 1
ATOM 1502 C C . ALA A 1 200 ? 13.475 -24.571 0.449 1.00 94.56 200 ALA A C 1
ATOM 1504 O O . ALA A 1 200 ? 14.212 -23.687 0.010 1.00 94.56 200 ALA A O 1
ATOM 1505 N N . ALA A 1 201 ? 13.945 -25.514 1.270 1.00 94.75 201 ALA A N 1
ATOM 1506 C CA . ALA A 1 201 ? 15.357 -25.579 1.639 1.00 94.75 201 ALA A CA 1
ATOM 1507 C C . ALA A 1 201 ? 16.242 -25.741 0.386 1.00 94.75 201 ALA A C 1
ATOM 1509 O O . ALA A 1 201 ? 16.049 -26.667 -0.399 1.00 94.75 201 ALA A O 1
ATOM 1510 N N . GLY A 1 202 ? 17.206 -24.833 0.206 1.00 94.62 202 GLY A N 1
ATOM 1511 C CA . GLY A 1 202 ? 18.092 -24.802 -0.964 1.00 94.62 202 GLY A CA 1
ATOM 1512 C C . GLY A 1 202 ? 17.500 -24.130 -2.212 1.00 94.62 202 GLY A C 1
ATOM 1513 O O . GLY A 1 202 ? 18.223 -23.934 -3.185 1.00 94.62 202 GLY A O 1
ATOM 1514 N N . GLU A 1 203 ? 16.224 -23.736 -2.192 1.00 95.69 203 GLU A N 1
ATOM 1515 C CA . GLU A 1 203 ? 15.610 -22.937 -3.253 1.00 95.69 203 GLU A CA 1
ATOM 1516 C C . GLU A 1 203 ? 16.025 -21.464 -3.114 1.00 95.69 203 GLU A C 1
ATOM 1518 O O . GLU A 1 203 ? 16.108 -20.928 -2.005 1.00 95.69 203 GLU A O 1
ATOM 1523 N N . ALA A 1 204 ? 16.269 -20.775 -4.233 1.00 95.75 204 ALA A N 1
ATOM 1524 C CA . ALA A 1 204 ? 16.516 -19.339 -4.184 1.00 95.75 204 ALA A CA 1
ATOM 1525 C C . ALA A 1 204 ? 15.288 -18.608 -3.613 1.00 95.75 204 ALA A C 1
ATOM 1527 O O . ALA A 1 204 ? 14.150 -18.864 -4.005 1.00 95.75 204 ALA A O 1
ATOM 1528 N N . TRP A 1 205 ? 15.531 -17.664 -2.701 1.00 95.38 205 TRP A N 1
ATOM 1529 C CA . TRP A 1 205 ? 14.492 -16.991 -1.910 1.00 95.38 205 TRP A CA 1
ATOM 1530 C C . TRP A 1 205 ? 13.387 -16.331 -2.751 1.00 95.38 205 TRP A C 1
ATOM 1532 O O . TRP A 1 205 ? 12.265 -16.170 -2.275 1.00 95.38 205 TRP A O 1
ATOM 1542 N N . TYR A 1 206 ? 13.696 -15.947 -3.993 1.00 94.75 206 TYR A N 1
ATOM 1543 C CA . TYR A 1 206 ? 12.768 -15.265 -4.891 1.00 94.75 206 TYR A CA 1
ATOM 1544 C C . TYR A 1 206 ? 11.897 -16.208 -5.735 1.00 94.75 206 TYR A C 1
ATOM 1546 O O . TYR A 1 206 ? 10.932 -15.754 -6.350 1.00 94.75 206 TYR A O 1
ATOM 1554 N N . MET A 1 207 ? 12.207 -17.507 -5.780 1.00 96.69 207 MET A N 1
ATOM 1555 C CA . MET A 1 207 ? 11.520 -18.464 -6.656 1.00 96.69 207 MET A CA 1
ATOM 1556 C C . MET A 1 207 ? 10.013 -18.595 -6.398 1.00 96.69 207 MET A C 1
ATOM 1558 O O . MET A 1 207 ? 9.274 -18.656 -7.386 1.00 96.69 207 MET A O 1
ATOM 1562 N N . PRO A 1 208 ? 9.505 -18.572 -5.145 1.00 97.94 208 PRO A N 1
ATOM 1563 C CA . PRO A 1 208 ? 8.062 -18.558 -4.910 1.00 97.94 208 PRO A CA 1
ATOM 1564 C C . PRO A 1 208 ? 7.363 -17.368 -5.573 1.00 97.94 208 PRO A C 1
ATOM 1566 O O . PRO A 1 208 ? 6.282 -17.526 -6.130 1.00 97.94 208 PRO A O 1
ATOM 1569 N N . TYR A 1 209 ? 7.996 -16.191 -5.564 1.00 97.62 209 TYR A N 1
ATOM 1570 C CA . TYR A 1 209 ? 7.435 -14.978 -6.158 1.00 97.62 209 TYR A CA 1
ATOM 1571 C C . TYR A 1 209 ? 7.493 -15.015 -7.686 1.00 97.62 209 TYR A C 1
ATOM 1573 O O . TYR A 1 209 ? 6.513 -14.668 -8.337 1.00 97.62 209 TYR A O 1
ATOM 1581 N N . ALA A 1 210 ? 8.605 -15.478 -8.267 1.00 97.75 210 ALA A N 1
ATOM 1582 C CA . ALA A 1 210 ? 8.718 -15.643 -9.716 1.00 97.75 210 ALA A CA 1
ATOM 1583 C C . ALA A 1 210 ? 7.676 -16.640 -10.249 1.00 97.75 210 ALA A C 1
ATOM 1585 O O . ALA A 1 210 ? 6.953 -16.327 -11.192 1.00 97.75 210 ALA A O 1
ATOM 1586 N N . THR A 1 211 ? 7.540 -17.792 -9.584 1.00 97.50 211 THR A N 1
ATOM 1587 C CA . THR A 1 211 ? 6.543 -18.820 -9.924 1.00 97.50 211 THR A CA 1
ATOM 1588 C C . THR A 1 211 ? 5.127 -18.258 -9.833 1.00 97.50 211 THR A C 1
ATOM 1590 O O . THR A 1 211 ? 4.363 -18.359 -10.787 1.00 97.50 211 THR A O 1
ATOM 1593 N N . TYR A 1 212 ? 4.804 -17.575 -8.732 1.00 98.31 212 TYR A N 1
ATOM 1594 C CA . TYR A 1 212 ? 3.503 -16.938 -8.551 1.00 98.31 212 TYR A CA 1
ATOM 1595 C C . TYR A 1 212 ? 3.196 -15.932 -9.667 1.00 98.31 212 TYR A C 1
ATOM 1597 O O . TYR A 1 212 ? 2.080 -15.909 -10.187 1.00 98.31 212 TYR A O 1
ATOM 1605 N N . CYS A 1 213 ? 4.169 -15.099 -10.053 1.00 98.38 213 CYS A N 1
ATOM 1606 C CA . CYS A 1 213 ? 3.984 -14.137 -11.137 1.00 98.38 213 CYS A CA 1
ATOM 1607 C C . CYS A 1 213 ? 3.686 -14.819 -12.477 1.00 98.38 213 CYS A C 1
ATOM 1609 O O . CYS A 1 213 ? 2.868 -14.301 -13.232 1.00 98.38 213 CYS A O 1
ATOM 1611 N N . ILE A 1 214 ? 4.301 -15.969 -12.762 1.00 97.94 214 ILE A N 1
ATOM 1612 C CA . ILE A 1 214 ? 4.018 -16.754 -13.972 1.00 97.94 214 ILE A CA 1
ATOM 1613 C C . ILE A 1 214 ? 2.604 -17.349 -13.905 1.00 97.94 214 ILE A C 1
ATOM 1615 O O . ILE A 1 214 ? 1.811 -17.163 -14.825 1.00 97.94 214 ILE A O 1
ATOM 1619 N N . GLU A 1 215 ? 2.254 -18.006 -12.797 1.00 97.50 215 GLU A N 1
ATOM 1620 C CA . GLU A 1 215 ? 0.947 -18.657 -12.600 1.00 97.50 215 GLU A CA 1
ATOM 1621 C C . GLU A 1 215 ? -0.234 -17.679 -12.648 1.00 97.50 215 GLU A C 1
ATOM 1623 O O . GLU A 1 215 ? -1.334 -18.047 -13.056 1.00 97.50 215 GLU A O 1
ATOM 1628 N N . ASN A 1 216 ? -0.013 -16.427 -12.241 1.00 96.69 216 ASN A N 1
ATOM 1629 C CA . ASN A 1 216 ? -1.027 -15.373 -12.263 1.00 96.69 216 ASN A CA 1
ATOM 1630 C C . ASN A 1 216 ? -0.943 -14.484 -13.516 1.00 96.69 216 ASN A C 1
ATOM 1632 O O . ASN A 1 216 ? -1.650 -13.485 -13.588 1.00 96.69 216 ASN A O 1
ATOM 1636 N N . GLY A 1 217 ? -0.094 -14.822 -14.495 1.00 96.75 217 GLY A N 1
ATOM 1637 C CA . GLY A 1 217 ? 0.020 -14.081 -15.756 1.00 96.75 217 GLY A CA 1
ATOM 1638 C C . GLY A 1 217 ? 0.612 -12.673 -15.626 1.00 96.75 217 GLY A C 1
ATOM 1639 O O . GLY A 1 217 ? 0.504 -11.882 -16.560 1.00 96.75 217 GLY A O 1
ATOM 1640 N N . ILE A 1 218 ? 1.252 -12.359 -14.495 1.00 97.81 218 ILE A N 1
ATOM 1641 C CA . ILE A 1 218 ? 1.938 -11.080 -14.250 1.00 97.81 218 ILE A CA 1
ATOM 1642 C C . ILE A 1 218 ? 3.191 -10.982 -15.133 1.00 97.81 218 ILE A C 1
ATOM 1644 O O . ILE A 1 218 ? 3.515 -9.913 -15.650 1.00 97.81 218 ILE A O 1
ATOM 1648 N N . ILE A 1 219 ? 3.897 -12.103 -15.313 1.00 97.81 219 ILE A N 1
ATOM 1649 C CA . ILE A 1 219 ? 5.038 -12.236 -16.230 1.00 97.81 219 ILE A CA 1
ATOM 1650 C C . ILE A 1 219 ? 4.908 -13.517 -17.053 1.00 97.81 219 ILE A C 1
ATOM 1652 O O . ILE A 1 219 ? 4.189 -14.440 -16.675 1.00 97.81 219 ILE A O 1
ATOM 1656 N N . LYS A 1 220 ? 5.643 -13.599 -18.163 1.00 96.81 220 LYS A N 1
ATOM 1657 C CA . LYS A 1 220 ? 5.779 -14.836 -18.944 1.00 96.81 220 LYS A CA 1
ATOM 1658 C C . LYS A 1 220 ? 6.894 -15.714 -18.382 1.00 96.81 220 LYS A C 1
ATOM 1660 O O . LYS A 1 220 ? 7.891 -15.206 -17.865 1.00 96.81 220 LYS A O 1
ATOM 1665 N N . ASP A 1 221 ? 6.761 -17.024 -18.561 1.00 96.25 221 ASP A N 1
ATOM 1666 C CA . ASP A 1 221 ? 7.870 -17.940 -18.307 1.00 96.25 221 ASP A CA 1
ATOM 1667 C C . ASP A 1 221 ? 9.071 -17.594 -19.206 1.00 96.25 221 ASP A C 1
ATOM 1669 O O . ASP A 1 221 ? 8.913 -17.201 -20.365 1.00 96.25 221 ASP A O 1
ATOM 1673 N N . GLY A 1 222 ? 10.275 -17.655 -18.639 1.00 95.06 222 GLY A N 1
ATOM 1674 C CA . GLY A 1 222 ? 11.515 -17.256 -19.307 1.00 95.06 222 GLY A CA 1
ATOM 1675 C C . GLY A 1 222 ? 11.650 -15.759 -19.632 1.00 95.06 222 GLY A C 1
ATOM 1676 O O . GLY A 1 222 ? 12.622 -15.382 -20.285 1.00 95.06 222 GLY A O 1
ATOM 1677 N N . GLN A 1 223 ? 10.732 -14.887 -19.187 1.00 96.38 223 GLN A N 1
ATOM 1678 C CA . GLN A 1 223 ? 10.801 -13.443 -19.471 1.00 96.38 223 GLN A CA 1
ATOM 1679 C C . GLN A 1 223 ? 12.086 -12.790 -18.938 1.00 96.38 223 GLN A C 1
ATOM 1681 O O . GLN A 1 223 ? 12.625 -11.879 -19.568 1.00 96.38 223 GLN A O 1
ATOM 1686 N N . PHE A 1 224 ? 12.589 -13.255 -17.792 1.00 96.75 224 PHE A N 1
ATOM 1687 C CA . PHE A 1 224 ? 13.833 -12.779 -17.193 1.00 96.75 224 PHE A CA 1
ATOM 1688 C C . PHE A 1 224 ? 14.842 -13.922 -17.075 1.00 96.75 224 PHE A C 1
ATOM 1690 O O . PHE A 1 224 ? 14.578 -14.924 -16.418 1.00 96.75 224 PHE A O 1
ATOM 1697 N N . ALA A 1 225 ? 16.015 -13.745 -17.690 1.00 94.38 225 ALA A N 1
ATOM 1698 C CA . ALA A 1 225 ? 17.106 -14.722 -17.635 1.00 94.38 225 ALA A CA 1
ATOM 1699 C C . ALA A 1 225 ? 17.939 -14.638 -16.342 1.00 94.38 225 ALA A C 1
ATOM 1701 O O . ALA A 1 225 ? 18.534 -15.626 -15.926 1.00 94.38 225 ALA A O 1
ATOM 1702 N N . ASP A 1 226 ? 17.987 -13.461 -15.714 1.00 96.81 226 ASP A N 1
ATOM 1703 C CA . ASP A 1 226 ? 18.689 -13.222 -14.454 1.00 96.81 226 ASP A CA 1
ATOM 1704 C C . ASP A 1 226 ? 17.779 -12.417 -13.525 1.00 96.81 226 ASP A C 1
ATOM 1706 O O . ASP A 1 226 ? 17.349 -11.313 -13.864 1.00 96.81 226 ASP A O 1
ATOM 1710 N N . TYR A 1 227 ? 17.472 -12.986 -12.361 1.00 97.06 227 TYR A N 1
ATOM 1711 C CA . TYR A 1 227 ? 16.632 -12.357 -11.345 1.00 97.06 227 TYR A CA 1
ATOM 1712 C C . TYR A 1 227 ? 17.420 -11.418 -10.415 1.00 97.06 227 TYR A C 1
ATOM 1714 O O . TYR A 1 227 ? 16.819 -10.609 -9.708 1.00 97.06 227 TYR A O 1
ATOM 1722 N N . ASN A 1 228 ? 18.753 -11.497 -10.413 1.00 96.31 228 ASN A N 1
ATOM 1723 C CA . ASN A 1 228 ? 19.623 -10.663 -9.585 1.00 96.31 228 ASN A CA 1
ATOM 1724 C C . ASN A 1 228 ? 20.062 -9.375 -10.288 1.00 96.31 228 ASN A C 1
ATOM 1726 O O . ASN A 1 228 ? 20.516 -8.454 -9.612 1.00 96.31 228 ASN A O 1
ATOM 1730 N N . LYS A 1 229 ? 19.916 -9.277 -11.616 1.00 97.12 229 LYS A N 1
ATOM 1731 C CA . LYS A 1 229 ? 20.182 -8.026 -12.334 1.00 97.12 229 LYS A CA 1
ATOM 1732 C C . LYS A 1 229 ? 19.195 -6.937 -11.914 1.00 97.12 229 LYS A C 1
ATOM 1734 O O . LYS A 1 229 ? 18.045 -7.226 -11.563 1.00 97.12 229 LYS A O 1
ATOM 1739 N N . ASN A 1 230 ? 19.618 -5.685 -12.041 1.00 97.88 230 ASN A N 1
ATOM 1740 C CA . ASN A 1 230 ? 18.731 -4.544 -11.863 1.00 97.88 230 ASN A CA 1
ATOM 1741 C C . ASN A 1 230 ? 17.625 -4.535 -12.926 1.00 97.88 230 ASN A C 1
ATOM 1743 O O . ASN A 1 230 ? 17.860 -4.823 -14.103 1.00 97.88 230 ASN A O 1
ATOM 1747 N N . ILE A 1 231 ? 16.406 -4.212 -12.502 1.00 98.00 231 ILE A N 1
ATOM 1748 C CA . ILE A 1 231 ? 15.260 -4.091 -13.397 1.00 98.00 231 ILE A CA 1
ATOM 1749 C C . ILE A 1 231 ? 15.265 -2.725 -14.092 1.00 98.00 231 ILE A C 1
ATOM 1751 O O . ILE A 1 231 ? 15.563 -1.691 -13.485 1.00 98.00 231 ILE A O 1
ATOM 1755 N N . THR A 1 232 ? 14.907 -2.721 -15.375 1.00 98.12 232 THR A N 1
ATOM 1756 C CA . THR A 1 232 ? 14.708 -1.488 -16.141 1.00 98.12 232 THR A CA 1
ATOM 1757 C C . THR A 1 232 ? 13.334 -0.883 -15.845 1.00 98.12 232 THR A C 1
ATOM 1759 O O . THR A 1 232 ? 12.403 -1.585 -15.446 1.00 98.12 232 THR A O 1
ATOM 1762 N N . ARG A 1 233 ? 13.161 0.420 -16.079 1.00 98.31 233 ARG A N 1
ATOM 1763 C CA . ARG A 1 233 ? 11.859 1.098 -15.966 1.00 98.31 233 ARG A CA 1
ATOM 1764 C C . ARG A 1 233 ? 10.813 0.468 -16.891 1.00 98.31 233 ARG A C 1
ATOM 1766 O O . ARG A 1 233 ? 9.670 0.289 -16.485 1.00 98.31 233 ARG A O 1
ATOM 1773 N N . GLY A 1 234 ? 11.206 0.070 -18.101 1.00 98.31 234 GLY A N 1
ATOM 1774 C CA . GLY A 1 234 ? 10.332 -0.622 -19.050 1.00 98.31 234 GLY A CA 1
ATOM 1775 C C . GLY A 1 234 ? 9.860 -1.987 -18.544 1.00 98.31 234 GLY A C 1
ATOM 1776 O O . GLY A 1 234 ? 8.665 -2.275 -18.590 1.00 98.31 234 GLY A O 1
ATOM 1777 N N . ASP A 1 235 ? 10.768 -2.804 -18.008 1.00 98.38 235 ASP A N 1
ATOM 1778 C CA . ASP A 1 235 ? 10.411 -4.104 -17.427 1.00 98.38 235 ASP A CA 1
ATOM 1779 C C . ASP A 1 235 ? 9.547 -3.946 -16.169 1.00 98.38 235 ASP A C 1
ATOM 1781 O O . ASP A 1 235 ? 8.579 -4.683 -15.982 1.00 98.38 235 ASP A O 1
ATOM 1785 N N . MET A 1 236 ? 9.849 -2.942 -15.340 1.00 98.00 236 MET A N 1
ATOM 1786 C CA . MET A 1 236 ? 9.026 -2.567 -14.191 1.00 98.00 236 MET A CA 1
ATOM 1787 C C . MET A 1 236 ? 7.600 -2.212 -14.634 1.00 98.00 236 MET A C 1
ATOM 1789 O O . MET A 1 236 ? 6.639 -2.695 -14.043 1.00 98.00 236 MET A O 1
ATOM 1793 N N . ALA A 1 237 ? 7.438 -1.432 -15.707 1.00 98.56 237 ALA A N 1
ATOM 1794 C CA . ALA A 1 237 ? 6.118 -1.117 -16.245 1.00 98.56 237 ALA A CA 1
ATOM 1795 C C . ALA A 1 237 ? 5.366 -2.371 -16.701 1.00 98.56 237 ALA A C 1
ATOM 1797 O O . ALA A 1 237 ? 4.189 -2.513 -16.381 1.00 98.56 237 ALA A O 1
ATOM 1798 N N . ILE A 1 238 ? 6.031 -3.293 -17.409 1.00 98.44 238 ILE A N 1
ATOM 1799 C CA . ILE A 1 238 ? 5.408 -4.548 -17.859 1.00 98.44 238 ILE A CA 1
ATOM 1800 C C . ILE A 1 238 ? 4.886 -5.346 -16.666 1.00 98.44 238 ILE A C 1
ATOM 1802 O O . ILE A 1 238 ? 3.734 -5.768 -16.689 1.00 98.44 238 ILE A O 1
ATOM 1806 N N . VAL A 1 239 ? 5.695 -5.527 -15.621 1.00 98.56 239 VAL A N 1
ATOM 1807 C CA . VAL A 1 239 ? 5.265 -6.252 -14.419 1.00 98.56 239 VAL A CA 1
ATOM 1808 C C . VAL A 1 239 ? 4.053 -5.553 -13.798 1.00 98.56 239 VAL A C 1
ATOM 1810 O O . VAL A 1 239 ? 2.990 -6.152 -13.668 1.00 98.56 239 VAL A O 1
ATOM 1813 N N . PHE A 1 240 ? 4.173 -4.265 -13.471 1.00 98.38 240 PHE A N 1
ATOM 1814 C CA . PHE A 1 240 ? 3.177 -3.542 -12.674 1.00 98.38 240 PHE A CA 1
ATOM 1815 C C . PHE A 1 240 ? 1.912 -3.133 -13.442 1.00 98.38 240 PHE A C 1
ATOM 1817 O O . PHE A 1 240 ? 0.929 -2.735 -12.821 1.00 98.38 240 PHE A O 1
ATOM 1824 N N . ALA A 1 241 ? 1.894 -3.265 -14.768 1.00 98.19 241 ALA A N 1
ATOM 1825 C CA . ALA A 1 241 ? 0.689 -3.129 -15.586 1.00 98.19 241 ALA A CA 1
ATOM 1826 C C . ALA A 1 241 ? -0.235 -4.360 -15.524 1.00 98.19 241 ALA A C 1
ATOM 1828 O O . ALA A 1 241 ? -1.387 -4.263 -15.953 1.00 98.19 241 ALA A O 1
ATOM 1829 N N . ASN A 1 242 ? 0.264 -5.496 -15.020 1.00 97.44 242 ASN A N 1
ATOM 1830 C CA . ASN A 1 242 ? -0.433 -6.787 -15.014 1.00 97.44 242 ASN A CA 1
ATOM 1831 C C . ASN A 1 242 ? -0.708 -7.328 -13.600 1.00 97.44 242 ASN A C 1
ATOM 1833 O O . ASN A 1 242 ? -1.159 -8.460 -13.459 1.00 97.44 242 ASN A O 1
ATOM 1837 N N . ILE A 1 243 ? -0.433 -6.550 -12.546 1.00 96.75 243 ILE A N 1
ATOM 1838 C CA . ILE A 1 243 ? -0.617 -7.009 -11.160 1.00 96.75 243 ILE A CA 1
ATOM 1839 C C . ILE A 1 243 ? -2.027 -6.796 -10.618 1.00 96.75 243 ILE A C 1
ATOM 1841 O O . ILE A 1 243 ? -2.271 -7.221 -9.501 1.00 96.75 243 ILE A O 1
ATOM 1845 N N . LEU A 1 244 ? -2.926 -6.119 -11.334 1.00 94.88 244 LEU A N 1
ATOM 1846 C CA . LEU A 1 244 ? -4.316 -5.880 -10.931 1.00 94.88 244 LEU A CA 1
ATOM 1847 C C . LEU A 1 244 ? -5.259 -6.015 -12.145 1.00 94.88 244 LEU A C 1
ATOM 1849 O O . LEU A 1 244 ? -4.785 -6.012 -13.286 1.00 94.88 244 LEU A O 1
ATOM 1853 N N . PRO A 1 245 ? -6.584 -6.127 -11.940 1.00 92.31 245 PRO A N 1
ATOM 1854 C CA . PRO A 1 245 ? -7.560 -6.062 -13.027 1.00 92.31 245 PRO A CA 1
ATOM 1855 C C . PRO A 1 245 ? -7.528 -4.721 -13.774 1.00 92.31 245 PRO A C 1
ATOM 1857 O O . PRO A 1 245 ? -7.173 -3.690 -13.209 1.00 92.31 245 PRO A O 1
ATOM 1860 N N . ASP A 1 246 ? -7.966 -4.707 -15.036 1.00 91.00 246 ASP A N 1
ATOM 1861 C CA . ASP A 1 246 ? -7.957 -3.494 -15.872 1.00 91.00 246 ASP A CA 1
ATOM 1862 C C . ASP A 1 246 ? -8.790 -2.333 -15.307 1.00 91.00 246 ASP A C 1
ATOM 1864 O O . ASP A 1 246 ? -8.451 -1.176 -15.557 1.00 91.00 246 ASP A O 1
ATOM 1868 N N . SER A 1 247 ? -9.824 -2.621 -14.505 1.00 89.44 247 SER A N 1
ATOM 1869 C CA . SER A 1 247 ? -10.621 -1.606 -13.800 1.00 89.44 247 SER A CA 1
ATOM 1870 C C . SER A 1 247 ? -9.770 -0.704 -12.906 1.00 89.44 247 SER A C 1
ATOM 1872 O O . SER A 1 247 ? -10.037 0.491 -12.812 1.00 89.44 247 SER A O 1
ATOM 1874 N N . GLU A 1 248 ? -8.695 -1.244 -12.327 1.00 91.75 248 GLU A N 1
ATOM 1875 C CA . GLU A 1 248 ? -7.793 -0.507 -11.439 1.00 91.75 248 GLU A CA 1
ATOM 1876 C C . GLU A 1 248 ? -6.890 0.474 -12.196 1.00 91.75 248 GLU A C 1
ATOM 1878 O O . GLU A 1 248 ? -6.296 1.371 -11.598 1.00 91.75 248 GLU A O 1
ATOM 1883 N N . TYR A 1 249 ? -6.804 0.364 -13.523 1.00 94.81 249 TYR A N 1
ATOM 1884 C CA . TYR A 1 249 ? -5.962 1.204 -14.377 1.00 94.81 249 TYR A CA 1
ATOM 1885 C C . TYR A 1 249 ? -6.777 2.143 -15.269 1.00 94.81 249 TYR A C 1
ATOM 1887 O O . TYR A 1 249 ? -6.310 2.526 -16.344 1.00 94.81 249 TYR A O 1
ATOM 1895 N N . ALA A 1 250 ? -7.988 2.513 -14.838 1.00 93.19 250 ALA A N 1
ATOM 1896 C CA . ALA A 1 250 ? -8.803 3.497 -15.537 1.00 93.19 250 ALA A CA 1
ATOM 1897 C C . ALA A 1 250 ? -7.982 4.761 -15.852 1.00 93.19 250 ALA A C 1
ATOM 1899 O O . ALA A 1 250 ? -7.309 5.323 -14.982 1.00 93.19 250 ALA A O 1
ATOM 1900 N N . ALA A 1 251 ? -8.017 5.182 -17.118 1.00 96.50 251 ALA A N 1
ATOM 1901 C CA . ALA A 1 251 ? -7.302 6.364 -17.568 1.00 96.50 251 ALA A CA 1
ATOM 1902 C C . ALA A 1 251 ? -7.929 7.621 -16.955 1.00 96.50 251 ALA A C 1
ATOM 1904 O O . ALA A 1 251 ? -9.140 7.820 -17.043 1.00 96.50 251 ALA A O 1
ATOM 1905 N N . ILE A 1 252 ? -7.093 8.474 -16.368 1.00 96.62 252 ILE A N 1
ATOM 1906 C CA . ILE A 1 252 ? -7.498 9.768 -15.797 1.00 96.62 252 ILE A CA 1
ATOM 1907 C C . ILE A 1 252 ? -6.978 10.949 -16.619 1.00 96.62 252 ILE A C 1
ATOM 1909 O O . ILE A 1 252 ? -7.396 12.083 -16.415 1.00 96.62 252 ILE A O 1
ATOM 1913 N N . ARG A 1 253 ? -6.059 10.671 -17.549 1.00 95.94 253 ARG A N 1
ATOM 1914 C CA . ARG A 1 253 ? -5.441 11.635 -18.456 1.00 95.94 253 ARG A CA 1
ATOM 1915 C C . ARG A 1 253 ? -4.965 10.940 -19.728 1.00 95.94 253 ARG A C 1
ATOM 1917 O O . ARG A 1 253 ? -4.852 9.714 -19.781 1.00 95.94 253 ARG A O 1
ATOM 1924 N N . GLU A 1 254 ? -4.593 11.743 -20.714 1.00 96.25 254 GLU A N 1
ATOM 1925 C CA . GLU A 1 254 ? -3.809 11.307 -21.866 1.00 96.25 254 GLU A CA 1
ATOM 1926 C C . GLU A 1 254 ? -2.366 11.792 -21.692 1.00 96.25 254 GLU A C 1
ATOM 1928 O O . GLU A 1 254 ? -2.113 12.995 -21.639 1.00 96.25 254 GLU A O 1
ATOM 1933 N N . LYS A 1 255 ? -1.408 10.864 -21.566 1.00 96.31 255 LYS A N 1
ATOM 1934 C CA . LYS A 1 255 ? 0.008 11.196 -21.368 1.00 96.31 255 LYS A CA 1
ATOM 1935 C C . LYS A 1 255 ? 0.851 10.713 -22.538 1.00 96.31 255 LYS A C 1
ATOM 1937 O O . LYS A 1 255 ? 1.003 9.513 -22.763 1.00 96.31 255 LYS A O 1
ATOM 1942 N N . VAL A 1 256 ? 1.468 11.660 -23.238 1.00 95.75 256 VAL A N 1
ATOM 1943 C CA . VAL A 1 256 ? 2.434 11.376 -24.303 1.00 95.75 256 VAL A CA 1
ATOM 1944 C C . VAL A 1 256 ? 3.847 11.372 -23.722 1.00 95.75 256 VAL A C 1
ATOM 1946 O O . VAL A 1 256 ? 4.270 12.340 -23.094 1.00 95.75 256 VAL A O 1
ATOM 1949 N N . LEU A 1 257 ? 4.572 10.277 -23.947 1.00 97.44 257 LEU A N 1
ATOM 1950 C CA . LEU A 1 257 ? 5.977 10.096 -23.575 1.00 97.44 257 LEU A CA 1
ATOM 1951 C C . LEU A 1 257 ? 6.777 9.947 -24.884 1.00 97.44 257 LEU A C 1
ATOM 1953 O O . LEU A 1 257 ? 6.675 8.891 -25.513 1.00 97.44 257 LEU A O 1
ATOM 1957 N N . PRO A 1 258 ? 7.497 10.986 -25.357 1.00 97.50 258 PRO A N 1
ATOM 1958 C CA . PRO A 1 258 ? 8.004 11.048 -26.735 1.00 97.50 258 PRO A CA 1
ATOM 1959 C C . PRO A 1 258 ? 8.993 9.945 -27.126 1.00 97.50 258 PRO A C 1
ATOM 1961 O O . PRO A 1 258 ? 9.102 9.600 -28.300 1.00 97.50 258 PRO A O 1
ATOM 1964 N N . ASP A 1 259 ? 9.716 9.390 -26.157 1.00 98.19 259 ASP A N 1
ATOM 1965 C CA . ASP A 1 259 ? 10.674 8.304 -26.359 1.00 98.19 259 ASP A CA 1
ATOM 1966 C C . ASP A 1 259 ? 10.032 6.907 -26.317 1.00 98.19 259 ASP A C 1
ATOM 1968 O O . ASP A 1 259 ? 10.713 5.923 -26.594 1.00 98.19 259 ASP A O 1
ATOM 1972 N N . VAL A 1 260 ? 8.735 6.791 -26.012 1.00 98.25 260 VAL A N 1
ATOM 1973 C CA . VAL A 1 260 ? 8.007 5.514 -25.982 1.00 98.25 260 VAL A CA 1
ATOM 1974 C C . VAL A 1 260 ? 7.402 5.231 -27.356 1.00 98.25 260 VAL A C 1
ATOM 1976 O O . VAL A 1 260 ? 6.300 5.674 -27.681 1.00 98.25 260 VAL A O 1
ATOM 1979 N N . THR A 1 261 ? 8.122 4.459 -28.169 1.00 97.38 261 THR A N 1
ATOM 1980 C CA . THR A 1 261 ? 7.698 4.089 -29.529 1.00 97.38 261 THR A CA 1
ATOM 1981 C C . THR A 1 261 ? 6.992 2.733 -29.564 1.00 97.38 261 THR A C 1
ATOM 1983 O O . THR A 1 261 ? 7.239 1.868 -28.726 1.00 97.38 261 THR A O 1
ATOM 1986 N N . ASP A 1 262 ? 6.137 2.504 -30.566 1.00 95.19 262 ASP A N 1
ATOM 1987 C CA . ASP A 1 262 ? 5.343 1.266 -30.688 1.00 95.19 262 ASP A CA 1
ATOM 1988 C C . ASP A 1 262 ? 6.174 -0.012 -30.844 1.00 95.19 262 ASP A C 1
ATOM 1990 O O . ASP A 1 262 ? 5.695 -1.099 -30.535 1.00 95.19 262 ASP A O 1
ATOM 1994 N N . GLY A 1 263 ? 7.429 0.109 -31.284 1.00 96.50 263 GLY A N 1
ATOM 1995 C CA . GLY A 1 263 ? 8.352 -1.020 -31.384 1.00 96.50 263 GLY A CA 1
ATOM 1996 C C . GLY A 1 263 ? 8.914 -1.491 -30.039 1.00 96.50 263 GLY A C 1
ATOM 1997 O O . GLY A 1 263 ? 9.538 -2.550 -29.983 1.00 96.50 263 GLY A O 1
ATOM 1998 N N . MET A 1 264 ? 8.731 -0.730 -28.954 1.00 97.75 264 MET A N 1
ATOM 1999 C CA . MET A 1 264 ? 9.249 -1.115 -27.643 1.00 97.75 264 MET A CA 1
ATOM 2000 C C . MET A 1 264 ? 8.365 -2.192 -26.996 1.00 97.75 264 MET A C 1
ATOM 2002 O O . MET A 1 264 ? 7.161 -1.978 -26.853 1.00 97.75 264 MET A O 1
ATOM 2006 N N . PRO A 1 265 ? 8.937 -3.296 -26.475 1.00 96.69 265 PRO A N 1
ATOM 2007 C CA . PRO A 1 265 ? 8.165 -4.333 -25.781 1.00 96.69 265 PRO A CA 1
ATOM 2008 C C . PRO A 1 265 ? 7.324 -3.818 -24.602 1.00 96.69 265 PRO A C 1
ATOM 2010 O O . PRO A 1 265 ? 6.288 -4.394 -24.281 1.00 96.69 265 PRO A O 1
ATOM 2013 N N . CYS A 1 266 ? 7.750 -2.724 -23.963 1.00 98.06 266 CYS A N 1
ATOM 2014 C CA . CYS A 1 266 ? 7.056 -2.115 -22.830 1.00 98.06 266 CYS A CA 1
ATOM 2015 C C . CYS A 1 266 ? 6.028 -1.039 -23.220 1.00 98.06 266 CYS A C 1
ATOM 2017 O O . CYS A 1 266 ? 5.318 -0.559 -22.341 1.00 98.06 266 CYS A O 1
ATOM 2019 N N . ALA A 1 267 ? 5.907 -0.658 -24.499 1.00 98.44 267 ALA A N 1
ATOM 2020 C CA . ALA A 1 267 ? 5.157 0.533 -24.911 1.00 98.44 267 ALA A CA 1
ATOM 2021 C C . ALA A 1 267 ? 3.695 0.527 -24.438 1.00 98.44 267 ALA A C 1
ATOM 2023 O O . ALA A 1 267 ? 3.203 1.522 -23.904 1.00 98.44 267 ALA A O 1
ATOM 2024 N N . ALA A 1 268 ? 3.007 -0.609 -24.580 1.00 98.19 268 ALA A N 1
ATOM 2025 C CA . ALA A 1 268 ? 1.624 -0.762 -24.132 1.00 98.19 268 ALA A CA 1
ATOM 2026 C C . ALA A 1 268 ? 1.489 -0.626 -22.606 1.00 98.19 268 ALA A C 1
ATOM 2028 O O . ALA A 1 268 ? 0.620 0.099 -22.126 1.00 98.19 268 ALA A O 1
ATOM 2029 N N . ALA A 1 269 ? 2.380 -1.271 -21.849 1.00 98.56 269 ALA A N 1
ATOM 2030 C CA . ALA A 1 269 ? 2.384 -1.211 -20.391 1.00 98.56 269 ALA A CA 1
ATOM 2031 C C . ALA A 1 269 ? 2.686 0.206 -19.884 1.00 98.56 269 ALA A C 1
ATOM 2033 O O . ALA A 1 269 ? 1.988 0.716 -19.009 1.00 98.56 269 ALA A O 1
ATOM 2034 N N . VAL A 1 270 ? 3.676 0.874 -20.482 1.00 98.69 270 VAL A N 1
ATOM 2035 C CA . VAL A 1 270 ? 4.038 2.253 -20.142 1.00 98.69 270 VAL A CA 1
ATOM 2036 C C . VAL A 1 270 ? 2.873 3.199 -20.415 1.00 98.69 270 VAL A C 1
ATOM 2038 O O . VAL A 1 270 ? 2.514 3.966 -19.529 1.00 98.69 270 VAL A O 1
ATOM 2041 N N . ARG A 1 271 ? 2.223 3.113 -21.583 1.00 98.44 271 ARG A N 1
ATOM 2042 C CA . ARG A 1 271 ? 1.057 3.955 -21.907 1.00 98.44 271 ARG A CA 1
ATOM 2043 C C . ARG A 1 271 ? -0.135 3.696 -20.986 1.00 98.44 271 ARG A C 1
ATOM 2045 O O . ARG A 1 271 ? -0.746 4.655 -20.526 1.00 98.44 271 ARG A O 1
ATOM 2052 N N . LYS A 1 272 ? -0.423 2.430 -20.658 1.00 98.44 272 LYS A N 1
ATOM 2053 C CA . LYS A 1 272 ? -1.466 2.058 -19.685 1.00 98.44 272 LYS A CA 1
ATOM 2054 C C . LYS A 1 272 ? -1.221 2.742 -18.339 1.00 98.44 272 LYS A C 1
ATOM 2056 O O . LYS A 1 272 ? -2.080 3.466 -17.846 1.00 98.44 272 LYS A O 1
ATOM 2061 N N . LEU A 1 273 ? -0.025 2.567 -17.776 1.00 98.62 273 LEU A N 1
ATOM 2062 C CA . LEU A 1 273 ? 0.329 3.156 -16.485 1.00 98.62 273 LEU A CA 1
ATOM 2063 C C . LEU A 1 273 ? 0.412 4.689 -16.542 1.00 98.62 273 LEU A C 1
ATOM 2065 O O . LEU A 1 273 ? 0.082 5.353 -15.561 1.00 98.62 273 LEU A O 1
ATOM 2069 N N . ALA A 1 274 ? 0.853 5.262 -17.662 1.00 98.38 274 ALA A N 1
ATOM 2070 C CA . ALA A 1 274 ? 0.973 6.706 -17.817 1.00 98.38 274 ALA A CA 1
ATOM 2071 C C . ALA A 1 274 ? -0.405 7.375 -17.870 1.00 98.38 274 ALA A C 1
ATOM 2073 O O . ALA A 1 274 ? -0.623 8.356 -17.160 1.00 98.38 274 ALA A O 1
ATOM 2074 N N . ASN A 1 275 ? -1.347 6.815 -18.631 1.00 98.38 275 ASN A N 1
ATOM 2075 C CA . ASN A 1 275 ? -2.720 7.320 -18.728 1.00 98.38 275 ASN A CA 1
ATOM 2076 C C . ASN A 1 275 ? -3.514 7.109 -17.430 1.00 98.38 275 ASN A C 1
ATOM 2078 O O . ASN A 1 275 ? -4.359 7.930 -17.082 1.00 98.38 275 ASN A O 1
ATOM 2082 N N . ALA A 1 276 ? -3.198 6.060 -16.668 1.00 98.12 276 ALA A N 1
ATOM 2083 C CA . ALA A 1 276 ? -3.735 5.841 -15.325 1.00 98.12 276 ALA A CA 1
ATOM 2084 C C . ALA A 1 276 ? -3.123 6.767 -14.252 1.00 98.12 276 ALA A C 1
ATOM 2086 O O . ALA A 1 276 ? -3.448 6.632 -13.078 1.00 98.12 276 ALA A O 1
ATOM 2087 N N . GLY A 1 277 ? -2.200 7.669 -14.606 1.00 98.06 277 GLY A N 1
ATOM 2088 C CA . GLY A 1 277 ? -1.571 8.577 -13.641 1.00 98.06 277 GLY A CA 1
ATOM 2089 C C . GLY A 1 277 ? -0.487 7.941 -12.763 1.00 98.06 277 GLY A C 1
ATOM 2090 O O . GLY A 1 277 ? 0.004 8.577 -11.834 1.00 98.06 277 GLY A O 1
ATOM 2091 N N . ILE A 1 278 ? -0.095 6.689 -13.022 1.00 98.19 278 ILE A N 1
ATOM 2092 C CA . ILE A 1 278 ? 0.821 5.918 -12.165 1.00 98.19 278 ILE A CA 1
ATOM 2093 C C . ILE A 1 278 ? 2.279 6.266 -12.469 1.00 98.19 278 ILE A C 1
ATOM 2095 O O . ILE A 1 278 ? 3.051 6.572 -11.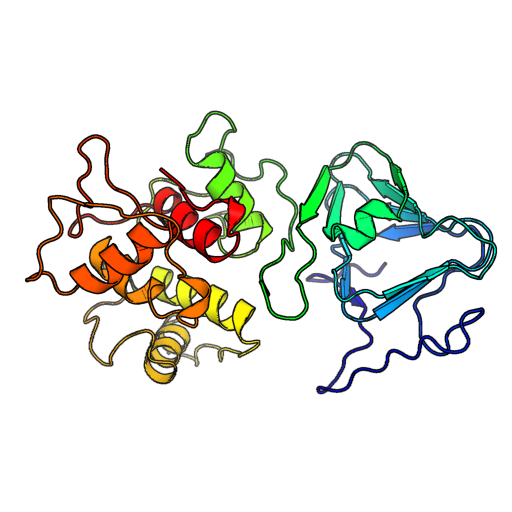558 1.00 98.19 278 ILE A O 1
ATOM 2099 N N . VAL A 1 279 ? 2.662 6.274 -13.747 1.00 97.88 279 VAL A N 1
ATOM 2100 C CA . VAL A 1 279 ? 4.019 6.648 -14.178 1.00 97.88 279 VAL A CA 1
ATOM 2101 C C . VAL A 1 279 ? 4.023 7.960 -14.953 1.00 97.88 279 VAL A C 1
ATOM 2103 O O . VAL A 1 279 ? 3.020 8.345 -15.544 1.00 97.88 279 VAL A O 1
ATOM 2106 N N . GLY A 1 280 ? 5.168 8.637 -14.964 1.00 94.56 280 GLY A N 1
ATOM 2107 C CA . GLY A 1 280 ? 5.401 9.852 -15.743 1.00 94.56 280 GLY A CA 1
ATOM 2108 C C . GLY A 1 280 ? 6.747 9.816 -16.463 1.00 94.56 280 GLY A C 1
ATOM 2109 O O . GLY A 1 280 ? 7.434 8.790 -16.471 1.00 94.56 280 GLY A O 1
ATOM 2110 N N . GLY A 1 281 ? 7.109 10.946 -17.062 1.00 93.38 281 GLY A N 1
ATOM 2111 C CA . GLY A 1 281 ? 8.415 11.163 -17.679 1.00 93.38 281 GLY A CA 1
ATOM 2112 C C . GLY A 1 281 ? 9.363 11.948 -16.775 1.00 93.38 281 GLY A C 1
ATOM 2113 O O . GLY A 1 281 ? 8.997 12.379 -15.683 1.00 93.38 281 GLY A O 1
ATOM 2114 N N . ASP A 1 282 ? 10.590 12.130 -17.245 1.00 94.12 282 ASP A N 1
ATOM 2115 C CA . ASP A 1 282 ? 11.542 13.084 -16.689 1.00 94.12 282 ASP A CA 1
ATOM 2116 C C . ASP A 1 282 ? 11.142 14.540 -17.012 1.00 94.12 282 ASP A C 1
ATOM 2118 O O . ASP A 1 282 ? 10.111 14.810 -17.630 1.00 94.12 282 ASP A O 1
ATOM 2122 N N . ASN A 1 283 ? 11.993 15.503 -16.648 1.00 92.50 283 ASN A N 1
ATOM 2123 C CA . ASN A 1 283 ? 11.761 16.931 -16.916 1.00 92.50 283 ASN A CA 1
ATOM 2124 C C . ASN A 1 283 ? 11.712 17.296 -18.415 1.00 92.50 283 ASN A C 1
ATOM 2126 O O . ASN A 1 283 ? 11.399 18.434 -18.756 1.00 92.50 283 ASN A O 1
ATOM 2130 N N . LYS A 1 284 ? 12.056 16.367 -19.314 1.00 94.69 284 LYS A N 1
ATOM 2131 C CA . LYS A 1 284 ? 11.949 16.513 -20.773 1.00 94.69 284 LYS A CA 1
ATOM 2132 C C . LYS A 1 284 ? 10.739 15.757 -21.337 1.00 94.69 284 LYS A C 1
ATOM 2134 O O . LYS A 1 284 ? 10.550 15.751 -22.550 1.00 94.69 284 LYS A O 1
ATOM 2139 N N . GLY A 1 285 ? 9.940 15.120 -20.480 1.00 94.62 285 GLY A N 1
ATOM 2140 C CA . GLY A 1 285 ? 8.799 14.291 -20.853 1.00 94.62 285 GLY A CA 1
ATOM 2141 C C . GLY A 1 285 ? 9.162 12.863 -21.270 1.00 94.62 285 GLY A C 1
ATOM 2142 O O . GLY A 1 285 ? 8.265 12.114 -21.640 1.00 94.62 285 GLY A O 1
ATOM 2143 N N . ASN A 1 286 ? 10.434 12.456 -21.201 1.00 97.94 286 ASN A N 1
ATOM 2144 C CA . ASN A 1 286 ? 10.865 11.123 -21.628 1.00 97.94 286 ASN A CA 1
ATOM 2145 C C . ASN A 1 286 ? 10.674 10.092 -20.513 1.00 97.94 286 ASN A C 1
ATOM 2147 O O . ASN A 1 286 ? 10.971 10.346 -19.346 1.00 97.94 286 ASN A O 1
ATOM 2151 N N . TYR A 1 287 ? 10.228 8.891 -20.862 1.00 98.19 287 TYR A N 1
ATOM 2152 C CA . TYR A 1 287 ? 10.061 7.793 -19.921 1.00 98.19 287 TYR A CA 1
ATOM 2153 C C . TYR A 1 287 ? 11.382 7.132 -19.523 1.00 98.19 287 TYR A C 1
ATOM 2155 O O . TYR A 1 287 ? 11.507 6.656 -18.393 1.00 98.19 287 TYR A O 1
ATOM 2163 N N . ASN A 1 288 ? 12.361 7.107 -20.428 1.00 98.12 288 ASN A N 1
ATOM 2164 C CA . ASN A 1 288 ? 13.668 6.477 -20.277 1.00 98.12 288 ASN A CA 1
ATOM 2165 C C . ASN A 1 288 ? 13.575 4.978 -19.930 1.00 98.12 288 ASN A C 1
ATOM 2167 O O . ASN A 1 288 ? 14.113 4.522 -18.920 1.00 98.12 288 ASN A O 1
ATOM 2171 N N . ALA A 1 289 ? 12.880 4.198 -20.768 1.00 98.12 289 ALA A N 1
ATOM 2172 C CA . ALA A 1 289 ? 12.539 2.794 -20.495 1.00 98.12 289 ALA A CA 1
ATOM 2173 C C . ALA A 1 289 ? 13.742 1.887 -20.167 1.00 98.12 289 ALA A C 1
ATOM 2175 O O . ALA A 1 289 ? 13.604 0.963 -19.370 1.00 98.12 289 ALA A O 1
ATOM 2176 N N . ALA A 1 290 ? 14.909 2.142 -20.765 1.00 98.00 290 ALA A N 1
ATOM 2177 C CA . ALA A 1 290 ? 16.113 1.332 -20.571 1.00 98.00 290 ALA A CA 1
ATOM 2178 C C . ALA A 1 290 ? 16.851 1.618 -19.249 1.00 98.00 290 ALA A C 1
ATOM 2180 O O . ALA A 1 290 ? 17.699 0.823 -18.847 1.00 98.00 290 ALA A O 1
ATOM 2181 N N . ASN A 1 291 ? 16.547 2.728 -18.570 1.00 97.94 291 ASN A N 1
ATOM 2182 C CA . ASN A 1 291 ? 17.221 3.088 -17.325 1.00 97.94 291 ASN A CA 1
ATOM 2183 C C . ASN A 1 291 ? 16.772 2.183 -16.174 1.00 97.94 291 ASN A C 1
ATOM 2185 O O . ASN A 1 291 ? 15.620 1.755 -16.112 1.00 97.94 291 ASN A O 1
ATOM 2189 N N . GLU A 1 292 ? 17.669 1.944 -15.222 1.00 97.56 292 GLU A N 1
ATOM 2190 C CA . GLU A 1 292 ? 17.353 1.253 -13.971 1.00 97.56 292 GLU A CA 1
ATOM 2191 C C . GLU A 1 292 ? 16.562 2.154 -13.018 1.00 97.56 292 GLU A C 1
ATOM 2193 O O . GLU A 1 292 ? 16.878 3.339 -12.862 1.00 97.56 292 GLU A O 1
ATOM 2198 N N . ILE A 1 293 ? 15.600 1.573 -12.305 1.00 96.19 293 ILE A N 1
ATOM 2199 C CA . ILE A 1 293 ? 14.731 2.300 -11.373 1.00 96.19 293 ILE A CA 1
ATOM 2200 C C . ILE A 1 293 ? 15.310 2.347 -9.950 1.00 96.19 293 ILE A C 1
ATOM 2202 O O . ILE A 1 293 ? 15.837 1.349 -9.448 1.00 96.19 293 ILE A O 1
ATOM 2206 N N . THR A 1 294 ? 15.233 3.506 -9.292 1.00 96.50 294 THR A N 1
ATOM 2207 C CA . THR A 1 294 ? 15.587 3.635 -7.868 1.00 96.50 294 THR A CA 1
ATOM 2208 C C . THR A 1 294 ? 14.465 3.149 -6.954 1.00 96.50 294 THR A C 1
ATOM 2210 O O . THR A 1 294 ? 13.307 2.999 -7.356 1.00 96.50 294 THR A O 1
ATOM 2213 N N . ARG A 1 295 ? 14.788 2.928 -5.679 1.00 96.12 295 ARG A N 1
ATOM 2214 C CA . ARG A 1 295 ? 13.809 2.539 -4.666 1.00 96.12 295 ARG A CA 1
ATOM 2215 C C . ARG A 1 295 ? 12.767 3.624 -4.416 1.00 96.12 295 ARG A C 1
ATOM 2217 O O . ARG A 1 295 ? 11.589 3.306 -4.282 1.00 96.12 295 ARG A O 1
ATOM 2224 N N . ALA A 1 296 ? 13.187 4.887 -4.418 1.00 96.88 296 ALA A N 1
ATOM 2225 C CA . ALA A 1 296 ? 12.293 6.035 -4.329 1.00 96.88 296 ALA A CA 1
ATOM 2226 C C . ALA A 1 296 ? 11.321 6.112 -5.519 1.00 96.88 296 ALA A C 1
ATOM 2228 O O . ALA A 1 296 ? 10.119 6.280 -5.323 1.00 96.88 296 ALA A O 1
ATOM 2229 N N . GLU A 1 297 ? 11.811 5.930 -6.749 1.00 96.69 297 GLU A N 1
ATOM 2230 C CA . GLU A 1 297 ? 10.963 5.911 -7.949 1.00 96.69 297 GLU A CA 1
ATOM 2231 C C . GLU A 1 297 ? 9.977 4.733 -7.939 1.00 96.69 297 GLU A C 1
ATOM 2233 O O . GLU A 1 297 ? 8.818 4.890 -8.319 1.00 96.69 297 GLU A O 1
ATOM 2238 N N . ALA A 1 298 ? 10.396 3.559 -7.460 1.00 96.19 298 ALA A N 1
ATOM 2239 C CA . ALA A 1 298 ? 9.510 2.406 -7.322 1.00 96.19 298 ALA A CA 1
ATOM 2240 C C . ALA A 1 298 ? 8.364 2.665 -6.324 1.00 96.19 298 ALA A C 1
ATOM 2242 O O . ALA A 1 298 ? 7.224 2.286 -6.591 1.00 96.19 298 ALA A O 1
ATOM 2243 N N . CYS A 1 299 ? 8.622 3.376 -5.218 1.00 96.69 299 CYS A N 1
ATOM 2244 C CA . CYS A 1 299 ? 7.574 3.776 -4.272 1.00 96.69 299 CYS A CA 1
ATOM 2245 C C . CYS A 1 299 ? 6.493 4.654 -4.913 1.00 96.69 299 CYS A C 1
ATOM 2247 O O . CYS A 1 299 ? 5.327 4.520 -4.544 1.00 96.69 299 CYS A O 1
ATOM 2249 N N . VAL A 1 300 ? 6.838 5.493 -5.896 1.00 97.44 300 VAL A N 1
ATOM 2250 C CA . VAL A 1 300 ? 5.844 6.261 -6.669 1.00 97.44 300 VAL A CA 1
ATOM 2251 C C . VAL A 1 300 ? 4.875 5.316 -7.378 1.00 97.44 300 VAL A C 1
ATOM 2253 O O . VAL A 1 300 ? 3.665 5.498 -7.298 1.00 97.44 300 VAL A O 1
ATOM 2256 N N . ILE A 1 301 ? 5.391 4.263 -8.018 1.00 97.75 301 ILE A N 1
ATOM 2257 C CA . ILE A 1 301 ? 4.565 3.265 -8.712 1.00 97.75 301 ILE A CA 1
ATOM 2258 C C . ILE A 1 301 ? 3.660 2.533 -7.715 1.00 97.75 301 ILE A C 1
ATOM 2260 O O . ILE A 1 301 ? 2.456 2.437 -7.938 1.00 97.75 301 ILE A O 1
ATOM 2264 N N . PHE A 1 302 ? 4.218 2.046 -6.603 1.00 95.75 302 PHE A N 1
ATOM 2265 C CA . PHE A 1 302 ? 3.471 1.245 -5.624 1.00 95.75 302 PHE A CA 1
ATOM 2266 C C . PHE A 1 302 ? 2.328 2.037 -4.995 1.00 95.75 302 PHE A C 1
ATOM 2268 O O . PHE A 1 302 ? 1.201 1.556 -4.917 1.00 95.75 302 PHE A O 1
ATOM 2275 N N . THR A 1 303 ? 2.618 3.264 -4.567 1.00 94.88 303 THR A N 1
ATOM 2276 C CA . THR A 1 303 ? 1.638 4.120 -3.891 1.00 94.88 303 THR A CA 1
ATOM 2277 C C . THR A 1 303 ? 0.551 4.603 -4.832 1.00 94.88 303 THR A C 1
ATOM 2279 O O . THR A 1 303 ? -0.604 4.609 -4.439 1.00 94.88 303 THR A O 1
ATOM 2282 N N . ARG A 1 304 ? 0.864 4.925 -6.090 1.00 96.25 304 ARG A N 1
ATOM 2283 C CA . ARG A 1 304 ? -0.154 5.322 -7.079 1.00 96.25 304 ARG A CA 1
ATOM 2284 C C . ARG A 1 304 ? -1.041 4.171 -7.537 1.00 96.25 304 ARG A C 1
ATOM 2286 O O . ARG A 1 304 ? -2.169 4.399 -7.974 1.00 96.25 304 ARG A O 1
ATOM 2293 N N . ILE A 1 305 ? -0.541 2.943 -7.436 1.00 94.81 305 ILE A N 1
ATOM 2294 C CA . ILE A 1 305 ? -1.356 1.742 -7.610 1.00 94.81 305 ILE A CA 1
ATOM 2295 C C . ILE A 1 305 ? -2.288 1.562 -6.410 1.00 94.81 305 ILE A C 1
ATOM 2297 O O . ILE A 1 305 ? -3.486 1.405 -6.609 1.00 94.81 305 ILE A O 1
ATOM 2301 N N . ALA A 1 306 ? -1.759 1.637 -5.188 1.00 90.56 306 ALA A N 1
ATOM 2302 C CA . ALA A 1 306 ? -2.525 1.367 -3.972 1.00 90.56 306 ALA A CA 1
ATOM 2303 C C . ALA A 1 306 ? -3.489 2.493 -3.555 1.00 90.56 306 ALA A C 1
ATOM 2305 O O . ALA A 1 306 ? -4.527 2.230 -2.953 1.00 90.56 306 ALA A O 1
ATOM 2306 N N . VAL A 1 307 ? -3.146 3.745 -3.861 1.00 89.50 307 VAL A N 1
ATOM 2307 C CA . VAL A 1 307 ? -3.831 4.953 -3.392 1.00 89.50 307 VAL A CA 1
ATOM 2308 C C . VAL A 1 307 ? -4.139 5.841 -4.594 1.00 89.50 307 VAL A C 1
ATOM 2310 O O . VAL A 1 307 ? -3.302 6.618 -5.057 1.00 89.50 307 VAL A O 1
ATOM 2313 N N . ALA A 1 308 ? -5.362 5.728 -5.117 1.00 88.19 308 ALA A N 1
ATOM 2314 C CA . ALA A 1 308 ? -5.769 6.409 -6.347 1.00 88.19 308 ALA A CA 1
ATOM 2315 C C . ALA A 1 308 ? -5.612 7.941 -6.284 1.00 88.19 308 ALA A C 1
ATOM 2317 O O . ALA A 1 308 ? -5.260 8.552 -7.288 1.00 88.19 308 ALA A O 1
ATOM 2318 N N . SER A 1 309 ? -5.782 8.562 -5.111 1.00 87.56 309 SER A N 1
ATOM 2319 C CA . SER A 1 309 ? -5.602 10.011 -4.918 1.00 87.56 309 SER A CA 1
ATOM 2320 C C . SER A 1 309 ? -4.151 10.492 -5.051 1.00 87.56 309 SER A C 1
ATOM 2322 O O . SER A 1 309 ? -3.923 11.691 -5.174 1.00 87.56 309 SER A O 1
ATOM 2324 N N . MET A 1 310 ? -3.163 9.587 -5.052 1.00 93.38 310 MET A N 1
ATOM 2325 C CA . MET A 1 310 ? -1.753 9.926 -5.292 1.00 93.38 310 MET A CA 1
ATOM 2326 C C . MET A 1 310 ? -1.371 9.895 -6.776 1.00 93.38 310 MET A C 1
ATOM 2328 O O . MET A 1 310 ? -0.233 10.242 -7.127 1.00 93.38 310 MET A O 1
ATOM 2332 N N . ARG A 1 311 ? -2.280 9.426 -7.643 1.00 95.25 311 ARG A N 1
ATOM 2333 C CA . ARG A 1 311 ? -2.076 9.402 -9.093 1.00 95.25 311 ARG A CA 1
ATOM 2334 C C . ARG A 1 311 ? -1.924 10.823 -9.605 1.00 95.25 311 ARG A C 1
ATOM 2336 O O . ARG A 1 311 ? -2.589 11.751 -9.161 1.00 95.25 311 ARG A O 1
ATOM 2343 N N . ASP A 1 312 ? -1.012 10.963 -10.545 1.00 94.81 312 ASP A N 1
ATOM 2344 C CA . ASP A 1 312 ? -0.732 12.226 -11.195 1.00 94.81 312 ASP A CA 1
ATOM 2345 C C . ASP A 1 312 ? -1.808 12.502 -12.254 1.00 94.81 312 ASP A C 1
ATOM 2347 O O . ASP A 1 312 ? -1.997 11.704 -13.174 1.00 94.81 312 ASP A O 1
ATOM 2351 N N . GLY A 1 313 ? -2.550 13.595 -12.075 1.00 89.38 313 GLY A N 1
ATOM 2352 C CA . GLY A 1 313 ? -3.619 14.020 -12.980 1.00 89.38 313 GLY A CA 1
ATOM 2353 C C . GLY A 1 313 ? -3.146 14.908 -14.134 1.00 89.38 313 GLY A C 1
ATOM 2354 O O . GLY A 1 313 ? -3.949 15.199 -15.017 1.00 89.38 313 GLY A O 1
ATOM 2355 N N . GLU A 1 314 ? -1.873 15.325 -14.141 1.00 77.69 314 GLU A N 1
ATOM 2356 C CA . GLU A 1 314 ? -1.309 16.301 -15.095 1.00 77.69 314 GLU A CA 1
ATOM 2357 C C . GLU A 1 314 ? -0.481 15.677 -16.238 1.00 77.69 314 GLU A C 1
ATOM 2359 O O . GLU A 1 314 ? 0.058 14.549 -16.123 1.00 77.69 314 GLU A O 1
#

Sequence (314 aa):
MPKTGGALTFTAAFGGADYKDPTPENNPNTSFKMASGATLTIENDVIFDNIILFQENKQNTIAVSAGATLTVTDTVVLMSKPGNDYHFRILLEEGATAILSEAAQKVMTVEGSGTLLTYGDSKPAESPFKPTRGYENTFADVTNDKWFYTYVKTAYEYALANGTSTTAFSPDGKFTVAQALTAAVKIHTAYTGKTVRAAAAGEAWYMPYATYCIENGIIKDGQFADYNKNITRGDMAIVFANILPDSEYAAIREKVLPDVTDGMPCAAAVRKLANAGIVGGDNKGNYNAANEITRAEACVIFTRIAVASMRDGE

pLDDT: mean 92.75, std 8.51, range [42.38, 98.69]

Radius of gyration: 21.69 Å; chains: 1; bounding box: 51×44×63 Å

Foldseek 3Di:
DDDDPAEAEDAQDDPNDQNFACPPQQDGPFADDDDAQEEAEDPAEYEYAQGEHEAHHHAYEYEYEAPYEYEYALNYHYGYRPPDQAGHEYEYEDNGEYEYEPVCVVHYHYDYRYYYHYDYRPPVPDFLFGFRDQCPLQAPVQDPPDPLNVLVRLCVRSVLADAPDRHHNQQQAFDFQLRLLVSLVVRLCSGPVDDWDAADVVGDRSVSSVVVCCVQVLDPVVRDPDRGDTAFLLNSLSNLLRSDDLVLQPFLAQADAPQQDPPDPSNVSCRSCVRSLQDFDDPVGHSRRGDTDGNSRVSSNSCCSRPVVSRHND